Protein AF-0000000085021097 (afdb_homodimer)

Sequence (184 aa):
MSKAAFAGLKAVQEIRFHLCQTSKGSEGVRNFLLKSYKNMKAASPATPILIREASGVEGGIVVRQDFGVEKRASLEGMDEKAVEKEVTSLLKMSKAAFAGLKAVQEIRFHLCQTSKGSEGVRNFLLKSYKNMKAASPATPILIREASGVEGGIVVRQDFGVEKRASLEGMDEKAVEKEVTSLLK

Solvent-accessible surface area (backbone atoms only — not comparable to full-atom values): 9213 Å² total; per-residue (Å²): 133,63,48,72,63,37,55,36,40,72,65,32,60,31,38,37,39,36,23,14,52,73,47,73,40,11,44,13,52,52,53,37,46,66,67,39,49,55,42,48,41,70,46,25,47,74,39,26,49,33,39,40,40,38,88,83,42,66,16,30,40,37,38,32,32,67,97,76,42,71,48,72,49,81,39,53,61,32,48,38,70,56,38,52,52,50,54,41,57,70,39,100,131,63,48,72,63,36,54,36,41,72,66,30,61,32,38,37,38,36,24,16,50,72,47,74,42,13,44,13,53,53,54,37,44,67,66,39,47,54,42,48,42,69,47,24,48,73,40,27,49,35,40,40,39,37,86,84,42,66,16,29,39,37,38,30,31,67,94,74,42,70,49,72,48,80,36,52,63,32,48,39,69,56,36,54,52,52,53,40,55,70,40,101

InterPro domains:
  IPR007741 Ribosomal protein/NADH dehydrogenase domain [PF05047] (29-79)
  IPR007741 Ribosomal protein/NADH dehydrogenase domain [SM00916] (21-92)
  IPR016464 NADH dehydrogenase [ubiquinone] (complex I), alpha subcomplex, subunit 2 [PIRSF005822] (9-91)
  IPR016464 NADH dehydrogenase [ubiquinone] (complex I), alpha subcomplex, subunit 2 [PTHR12878] (7-92)
  IPR036249 Thioredoxin-like superfamily [SSF52833] (12-91)

Foldseek 3Di:
DALVLLLLLQQFQEKEKEDAPDDLQCQQVVVLCVPCVVSNCVSPVPYYYHYDYDHPDFIWMWTHGPPGDIDIDGSTNPHNVVVSVVVSVRSD/DALVLLLLLQQFQEKEKEDAPDDLQCQQVVVLCVPCVVSNCVSPVPYYYHYDYDHPDFIWMWTHGPPGDIDIDGSTNPHNVVVSVVVSVRSD

pLDDT: mean 94.13, std 6.34, range [65.19, 98.75]

Secondary structure (DSSP, 8-state):
--GGGGGGGGGEEEEEEEE-SS-GGGHHHHHHHHHHHHHHHHH-TTS-EEEEE-TTPPPEEEEEEGGG-EEEEE-TT--HHHHHHHHHHHT-/--GGGGGGGGGEEEEEEEE-SS-GGGHHHHHHHHHHHHHHHHH-TTS-EEEEE-TTPPPEEEEEEGGG-EEEEE-TT--HHHHHHHHHHHH-

Structure (mmCIF, N/CA/C/O backbone):
data_AF-0000000085021097-model_v1
#
loop_
_entity.id
_entity.type
_entity.pdbx_description
1 polymer 'Ribosomal protein/NADH dehydrogenase domain-containing protein'
#
loop_
_atom_site.group_PDB
_atom_site.id
_atom_site.type_symbol
_atom_site.label_atom_id
_atom_site.label_alt_id
_atom_site.label_comp_id
_atom_site.label_asym_id
_atom_site.label_entity_id
_atom_site.label_seq_id
_atom_site.pdbx_PDB_ins_code
_atom_site.Cartn_x
_atom_site.Cartn_y
_atom_site.Cartn_z
_atom_site.occupancy
_atom_site.B_iso_or_equiv
_atom_site.auth_seq_id
_atom_site.auth_comp_id
_atom_site.auth_asym_id
_atom_site.auth_atom_id
_atom_site.pdbx_PDB_model_num
ATOM 1 N N . MET A 1 1 ? -2.404 -3.424 -18.453 1 65.19 1 MET A N 1
ATOM 2 C CA . MET A 1 1 ? -3.037 -4.711 -18.188 1 65.19 1 MET A CA 1
ATOM 3 C C . MET A 1 1 ? -4.535 -4.547 -17.969 1 65.19 1 MET A C 1
ATOM 5 O O . MET A 1 1 ? -4.98 -3.541 -17.422 1 65.19 1 MET A O 1
ATOM 9 N N . SER A 1 2 ? -5.25 -5.504 -18.625 1 70.5 2 SER A N 1
ATOM 10 C CA . SER A 1 2 ? -6.703 -5.406 -18.562 1 70.5 2 SER A CA 1
ATOM 11 C C . SER A 1 2 ? -7.23 -5.781 -17.188 1 70.5 2 SER A C 1
ATOM 13 O O . SER A 1 2 ? -6.559 -6.492 -16.438 1 70.5 2 SER A O 1
ATOM 15 N N . LYS A 1 3 ? -8.32 -5.27 -16.891 1 72.75 3 LYS A N 1
ATOM 16 C CA . LYS A 1 3 ? -9.062 -5.594 -15.68 1 72.75 3 LYS A CA 1
ATOM 17 C C . LYS A 1 3 ? -9.336 -7.094 -15.586 1 72.75 3 LYS A C 1
ATOM 19 O O . LYS A 1 3 ? -9.352 -7.66 -14.492 1 72.75 3 LYS A O 1
ATOM 24 N N . ALA A 1 4 ? -9.492 -7.711 -16.688 1 77.88 4 ALA A N 1
ATOM 25 C CA . ALA A 1 4 ? -9.82 -9.133 -16.766 1 77.88 4 ALA A CA 1
ATOM 26 C C . ALA A 1 4 ? -8.68 -9.984 -16.219 1 77.88 4 ALA A C 1
ATOM 28 O O . ALA A 1 4 ? -8.906 -11.062 -15.656 1 77.88 4 ALA A O 1
ATOM 29 N N . ALA A 1 5 ? -7.535 -9.461 -16.312 1 82 5 ALA A N 1
ATOM 30 C CA . ALA A 1 5 ? -6.367 -10.195 -15.828 1 82 5 ALA A CA 1
ATOM 31 C C . ALA A 1 5 ? -6.383 -10.328 -14.312 1 82 5 ALA A C 1
ATOM 33 O O . ALA A 1 5 ? -5.801 -11.266 -13.758 1 82 5 ALA A O 1
ATOM 34 N N . PHE A 1 6 ? -7.176 -9.43 -13.695 1 89.88 6 PHE A N 1
ATOM 35 C CA . PHE A 1 6 ? -7.188 -9.414 -12.234 1 89.88 6 PHE A CA 1
ATOM 36 C C . PHE A 1 6 ? -8.492 -9.984 -11.695 1 89.88 6 PHE A C 1
ATOM 38 O O . PHE A 1 6 ? -8.844 -9.766 -10.539 1 89.88 6 PHE A O 1
ATOM 45 N N . ALA A 1 7 ? -9.266 -10.75 -12.508 1 85.69 7 ALA A N 1
ATOM 46 C CA . ALA A 1 7 ? -10.547 -11.328 -12.117 1 85.69 7 ALA A CA 1
ATOM 47 C C . ALA A 1 7 ? -10.383 -12.281 -10.938 1 85.69 7 ALA A C 1
ATOM 49 O O . ALA A 1 7 ? -11.289 -12.422 -10.109 1 85.69 7 ALA A O 1
ATOM 50 N N . GLY A 1 8 ? -9.211 -12.883 -10.82 1 89.38 8 GLY A N 1
ATOM 51 C CA . GLY A 1 8 ? -8.945 -13.836 -9.75 1 89.38 8 GLY A CA 1
ATOM 52 C C . GLY A 1 8 ? -8.875 -13.188 -8.375 1 89.38 8 GLY A C 1
ATOM 53 O O . GLY A 1 8 ? -8.938 -13.875 -7.359 1 89.38 8 GLY A O 1
ATOM 54 N N . LEU A 1 9 ? -8.758 -11.867 -8.328 1 89.06 9 LEU A N 1
ATOM 55 C CA . LEU A 1 9 ? -8.672 -11.141 -7.07 1 89.06 9 LEU A CA 1
ATOM 56 C C . LEU A 1 9 ? -9.906 -11.383 -6.215 1 89.06 9 LEU A C 1
ATOM 58 O O . LEU A 1 9 ? -9.82 -11.391 -4.984 1 89.06 9 LEU A O 1
ATOM 62 N N . LYS A 1 10 ? -11 -11.727 -6.867 1 88.56 10 LYS A N 1
ATOM 63 C CA . LYS A 1 10 ? -12.258 -11.906 -6.145 1 88.56 10 LYS A CA 1
ATOM 64 C C . LYS A 1 10 ? -12.195 -13.133 -5.242 1 88.56 10 LYS A C 1
ATOM 66 O O . LYS A 1 10 ? -12.953 -13.234 -4.273 1 88.56 10 LYS A O 1
ATOM 71 N N . ALA A 1 11 ? -11.281 -14.031 -5.586 1 88.69 11 ALA A N 1
ATOM 72 C CA . ALA A 1 11 ? -11.195 -15.289 -4.84 1 88.69 11 ALA A CA 1
ATOM 73 C C . ALA A 1 11 ? -10.094 -15.227 -3.789 1 88.69 11 ALA A C 1
ATOM 75 O O . ALA A 1 11 ? -9.828 -16.203 -3.098 1 88.69 11 ALA A O 1
ATOM 76 N N . VAL A 1 12 ? -9.422 -14.117 -3.699 1 92.81 12 VAL A N 1
ATOM 77 C CA . VAL A 1 12 ? -8.281 -13.969 -2.803 1 92.81 12 VAL A CA 1
ATOM 78 C C . VAL A 1 12 ? -8.695 -13.172 -1.568 1 92.81 12 VAL A C 1
ATOM 80 O O . VAL A 1 12 ? -9.469 -12.219 -1.67 1 92.81 12 VAL A O 1
ATOM 83 N N . GLN A 1 13 ? -8.195 -13.57 -0.475 1 93.75 13 GLN A N 1
ATOM 84 C CA . GLN A 1 13 ? -8.5 -12.875 0.771 1 93.75 13 GLN A CA 1
ATOM 85 C C . GLN A 1 13 ? -7.676 -11.602 0.909 1 93.75 13 GLN A C 1
ATOM 87 O O . GLN A 1 13 ? -8.156 -10.594 1.43 1 93.75 13 GLN A O 1
ATOM 92 N N . GLU A 1 14 ? -6.453 -11.641 0.42 1 95.88 14 GLU A N 1
ATOM 93 C CA . GLU A 1 14 ? -5.555 -10.484 0.499 1 95.88 14 GLU A CA 1
ATOM 94 C C . GLU A 1 14 ? -4.352 -10.664 -0.425 1 95.88 14 GLU A C 1
ATOM 96 O O . GLU A 1 14 ? -3.893 -11.781 -0.648 1 95.88 14 GLU A O 1
ATOM 101 N N . ILE A 1 15 ? -3.818 -9.555 -0.86 1 97.12 15 ILE A N 1
ATOM 102 C CA . ILE A 1 15 ? -2.545 -9.539 -1.569 1 97.12 15 ILE A CA 1
ATOM 103 C C . ILE A 1 15 ? -1.563 -8.617 -0.843 1 97.12 15 ILE A C 1
ATOM 105 O O . ILE A 1 15 ? -1.918 -7.5 -0.458 1 97.12 15 ILE A O 1
ATOM 109 N N . ARG A 1 16 ? -0.394 -9.102 -0.691 1 98.31 16 ARG A N 1
ATOM 110 C CA . ARG A 1 16 ? 0.643 -8.289 -0.063 1 98.31 16 ARG A CA 1
ATOM 111 C C . ARG A 1 16 ? 1.854 -8.148 -0.978 1 98.31 16 ARG A C 1
ATOM 113 O O . ARG A 1 16 ? 2.4 -9.141 -1.457 1 98.31 16 ARG A O 1
ATOM 120 N N . PHE A 1 17 ? 2.201 -6.922 -1.143 1 98.69 17 PHE A N 1
ATOM 121 C CA . PHE A 1 17 ? 3.439 -6.621 -1.85 1 98.69 17 PHE A CA 1
ATOM 122 C C . PHE A 1 17 ? 4.488 -6.066 -0.892 1 98.69 17 PHE A C 1
ATOM 124 O O . PHE A 1 17 ? 4.195 -5.176 -0.089 1 98.69 17 PHE A O 1
ATOM 131 N N . HIS A 1 18 ? 5.617 -6.605 -0.976 1 98.5 18 HIS A N 1
ATOM 132 C CA . HIS A 1 18 ? 6.781 -6.035 -0.306 1 98.5 18 HIS A CA 1
ATOM 133 C C . HIS A 1 18 ? 7.879 -5.684 -1.307 1 98.5 18 HIS A C 1
ATOM 135 O O . HIS A 1 18 ? 8.148 -6.457 -2.229 1 98.5 18 HIS A O 1
ATOM 141 N N . LEU A 1 19 ? 8.539 -4.512 -1.074 1 98.62 19 LEU A N 1
ATOM 142 C CA . LEU A 1 19 ? 9.539 -4.078 -2.041 1 98.62 19 LEU A CA 1
ATOM 143 C C . LEU A 1 19 ? 10.422 -2.98 -1.454 1 98.62 19 LEU A C 1
ATOM 145 O O . LEU A 1 19 ? 10.07 -2.373 -0.44 1 98.62 19 LEU A O 1
ATOM 149 N N . CYS A 1 20 ? 11.547 -2.812 -2.072 1 98.56 20 CYS A N 1
ATOM 150 C CA . CYS A 1 20 ? 12.414 -1.689 -1.74 1 98.56 20 CYS A CA 1
ATOM 151 C C . CYS A 1 20 ? 12.07 -0.464 -2.576 1 98.56 20 CYS A C 1
ATOM 153 O O . CYS A 1 20 ? 11.922 -0.56 -3.795 1 98.56 20 CYS A O 1
ATOM 155 N N . GLN A 1 21 ? 11.992 0.705 -2.035 1 97.62 21 GLN A N 1
ATOM 156 C CA . GLN A 1 21 ? 11.547 1.931 -2.695 1 97.62 21 GLN A CA 1
ATOM 157 C C . GLN A 1 21 ? 12.609 2.441 -3.666 1 97.62 21 GLN A C 1
ATOM 159 O O . GLN A 1 21 ? 12.312 3.26 -4.539 1 97.62 21 GLN A O 1
ATOM 164 N N . THR A 1 22 ? 13.883 1.879 -3.576 1 96.62 22 THR A N 1
ATOM 165 C CA . THR A 1 22 ? 14.906 2.533 -4.379 1 96.62 22 THR A CA 1
ATOM 166 C C . THR A 1 22 ? 15.75 1.501 -5.125 1 96.62 22 THR A C 1
ATOM 168 O O . THR A 1 22 ? 16.391 1.825 -6.121 1 96.62 22 THR A O 1
ATOM 171 N N . SER A 1 23 ? 15.797 0.299 -4.684 1 97.5 23 SER A N 1
ATOM 172 C CA . SER A 1 23 ? 16.719 -0.687 -5.234 1 97.5 23 SER A CA 1
ATOM 173 C C . SER A 1 23 ? 16.328 -1.09 -6.648 1 97.5 23 SER A C 1
ATOM 175 O O . SER A 1 23 ? 15.148 -1.077 -6.996 1 97.5 23 SER A O 1
ATOM 177 N N . LYS A 1 24 ? 17.344 -1.521 -7.43 1 97.88 24 LYS A N 1
ATOM 178 C CA . LYS A 1 24 ? 17.094 -1.998 -8.789 1 97.88 24 LYS A CA 1
ATOM 179 C C . LYS A 1 24 ? 16.281 -3.291 -8.773 1 97.88 24 LYS A C 1
ATOM 181 O O . LYS A 1 24 ? 15.445 -3.514 -9.656 1 97.88 24 LYS A O 1
ATOM 186 N N . GLY A 1 25 ? 16.547 -4.055 -7.859 1 98.31 25 GLY A N 1
ATOM 187 C CA . GLY A 1 25 ? 15.875 -5.34 -7.758 1 98.31 25 GLY A CA 1
ATOM 188 C C . GLY A 1 25 ? 14.367 -5.219 -7.645 1 98.31 25 GLY A C 1
ATOM 189 O O . GLY A 1 25 ? 13.633 -6.125 -8.047 1 98.31 25 GLY A O 1
ATOM 190 N N . SER A 1 26 ? 13.859 -4.074 -7.168 1 98.5 26 SER A N 1
ATOM 191 C CA . SER A 1 26 ? 12.43 -3.881 -6.957 1 98.5 26 SER A CA 1
ATOM 192 C C . SER A 1 26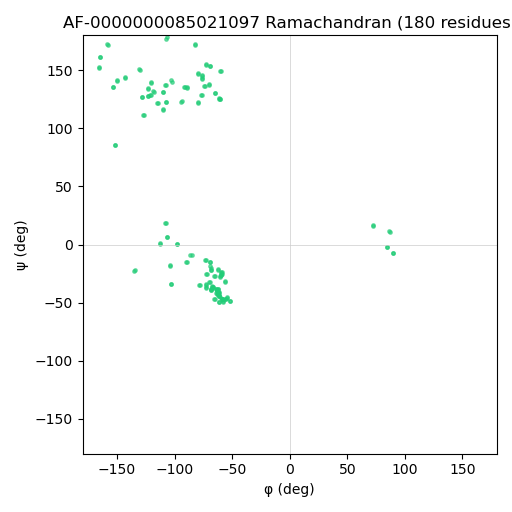 ? 11.836 -2.957 -8.016 1 98.5 26 SER A C 1
ATOM 194 O O . SER A 1 26 ? 10.68 -2.557 -7.918 1 98.5 26 SER A O 1
ATOM 196 N N . GLU A 1 27 ? 12.633 -2.615 -8.977 1 98.25 27 GLU A N 1
ATOM 197 C CA . GLU A 1 27 ? 12.172 -1.666 -9.984 1 98.25 27 GLU A CA 1
ATOM 198 C C . GLU A 1 27 ? 10.961 -2.213 -10.742 1 98.25 27 GLU A C 1
ATOM 200 O O . GLU A 1 27 ? 10.008 -1.48 -11.016 1 98.25 27 GLU A O 1
ATOM 205 N N . GLY A 1 28 ? 10.977 -3.451 -11.078 1 98.31 28 GLY A N 1
ATOM 206 C CA . GLY A 1 28 ? 9.859 -4.055 -11.781 1 98.31 28 GLY A CA 1
ATOM 207 C C . GLY A 1 28 ? 8.562 -4.02 -10.984 1 98.31 28 GLY A C 1
ATOM 208 O O . GLY A 1 28 ? 7.508 -3.686 -11.516 1 98.31 28 GLY A O 1
ATOM 209 N N . VAL A 1 29 ? 8.617 -4.332 -9.703 1 98.31 29 VAL A N 1
ATOM 210 C CA . VAL A 1 29 ? 7.418 -4.352 -8.875 1 98.31 29 VAL A CA 1
ATOM 211 C C . VAL A 1 29 ? 6.957 -2.92 -8.602 1 98.31 29 VAL A C 1
ATOM 213 O O . VAL A 1 29 ? 5.758 -2.643 -8.57 1 98.31 29 VAL A O 1
ATOM 216 N N . ARG A 1 30 ? 7.914 -1.94 -8.398 1 98.06 30 ARG A N 1
ATOM 217 C CA . ARG A 1 30 ? 7.516 -0.544 -8.25 1 98.06 30 ARG A CA 1
ATOM 218 C C . ARG A 1 30 ? 6.734 -0.064 -9.469 1 98.06 30 ARG A C 1
ATOM 220 O O . ARG A 1 30 ? 5.648 0.508 -9.328 1 98.06 30 ARG A O 1
ATOM 227 N N . ASN A 1 31 ? 7.266 -0.328 -10.641 1 97.69 31 ASN A N 1
ATOM 228 C CA . ASN A 1 31 ? 6.621 0.09 -11.875 1 97.69 31 ASN A CA 1
ATOM 229 C C . ASN A 1 31 ? 5.262 -0.577 -12.055 1 97.69 31 ASN A C 1
ATOM 231 O O . ASN A 1 31 ? 4.301 0.066 -12.477 1 97.69 31 ASN A O 1
ATOM 235 N N . PHE A 1 32 ? 5.184 -1.787 -11.742 1 97.88 32 PHE A N 1
ATOM 236 C CA . PHE A 1 32 ? 3.928 -2.525 -11.836 1 97.88 32 PHE A CA 1
ATOM 237 C C . PHE A 1 32 ? 2.854 -1.87 -10.977 1 97.88 32 PHE A C 1
ATOM 239 O O . PHE A 1 32 ? 1.732 -1.646 -11.438 1 97.88 32 PHE A O 1
ATOM 246 N N . LEU A 1 33 ? 3.229 -1.545 -9.766 1 97.44 33 LEU A N 1
ATOM 247 C CA . LEU A 1 33 ? 2.252 -0.993 -8.836 1 97.44 33 LEU A CA 1
ATOM 248 C C . LEU A 1 33 ? 1.806 0.397 -9.273 1 97.44 33 LEU A C 1
ATOM 250 O O . LEU A 1 33 ? 0.625 0.736 -9.164 1 97.44 33 LEU A O 1
ATOM 254 N N . LEU A 1 34 ? 2.691 1.178 -9.773 1 95.75 34 LEU A N 1
ATOM 255 C CA . LEU A 1 34 ? 2.352 2.514 -10.25 1 95.75 34 LEU A CA 1
ATOM 256 C C . LEU A 1 34 ? 1.308 2.445 -11.359 1 95.75 34 LEU A C 1
ATOM 258 O O . LEU A 1 34 ? 0.433 3.311 -11.445 1 95.75 34 LEU A O 1
ATOM 262 N N . LYS A 1 35 ? 1.288 1.358 -12.023 1 94.12 35 LYS A N 1
ATOM 263 C CA . LYS A 1 35 ? 0.424 1.251 -13.195 1 94.12 35 LYS A CA 1
ATOM 264 C C . LYS A 1 35 ? -0.827 0.435 -12.883 1 94.12 35 LYS A C 1
ATOM 266 O O . LYS A 1 35 ? -1.896 0.689 -13.445 1 94.12 35 LYS A O 1
ATOM 271 N N . SER A 1 36 ? -0.636 -0.49 -12.055 1 95 36 SER A N 1
ATOM 272 C CA . SER A 1 36 ? -1.658 -1.527 -11.969 1 95 36 SER A CA 1
ATOM 273 C C . SER A 1 36 ? -2.52 -1.352 -10.727 1 95 36 SER A C 1
ATOM 275 O O . SER A 1 36 ? -3.6 -1.938 -10.617 1 95 36 SER A O 1
ATOM 277 N N . TYR A 1 37 ? -2.055 -0.6 -9.758 1 94.31 37 TYR A N 1
ATOM 278 C CA . TYR A 1 37 ? -2.773 -0.465 -8.5 1 94.31 37 TYR A CA 1
ATOM 279 C C . TYR A 1 37 ? -4.227 -0.079 -8.734 1 94.31 37 TYR A C 1
ATOM 281 O O . TYR A 1 37 ? -5.141 -0.737 -8.234 1 94.31 37 TYR A O 1
ATOM 289 N N . LYS A 1 38 ? -4.457 0.91 -9.547 1 93.31 38 LYS A N 1
ATOM 290 C CA . LYS A 1 38 ? -5.809 1.381 -9.844 1 93.31 38 LYS A CA 1
ATOM 291 C C . LYS A 1 38 ? -6.637 0.289 -10.516 1 93.31 38 LYS A C 1
ATOM 293 O O . LYS A 1 38 ? -7.797 0.077 -10.156 1 93.31 38 LYS A O 1
ATOM 298 N N . ASN A 1 39 ? -6.016 -0.391 -11.391 1 93.5 39 ASN A N 1
ATOM 299 C CA . ASN A 1 39 ? -6.711 -1.445 -12.125 1 93.5 39 ASN A CA 1
ATOM 300 C C . ASN A 1 39 ? -7.059 -2.621 -11.211 1 93.5 39 ASN A C 1
ATOM 302 O O . ASN A 1 39 ? -8.125 -3.229 -11.352 1 93.5 39 ASN A O 1
ATOM 306 N N . MET A 1 40 ? -6.16 -2.93 -10.336 1 94.62 40 MET A N 1
ATOM 307 C CA . MET A 1 40 ? -6.414 -4.02 -9.398 1 94.62 40 MET A CA 1
ATOM 308 C C . MET A 1 40 ? -7.602 -3.697 -8.492 1 94.62 40 MET A C 1
ATOM 310 O O . MET A 1 40 ? -8.469 -4.543 -8.273 1 94.62 40 MET A O 1
ATOM 314 N N . LYS A 1 41 ? -7.625 -2.436 -8.039 1 94.5 41 LYS A N 1
ATOM 315 C CA . LYS A 1 41 ? -8.727 -2.031 -7.176 1 94.5 41 LYS A CA 1
ATOM 316 C C . LYS A 1 41 ? -10.039 -1.965 -7.953 1 94.5 41 LYS A C 1
ATOM 318 O O . LYS A 1 41 ? -11.109 -2.264 -7.41 1 94.5 41 LYS A O 1
ATOM 323 N N . ALA A 1 42 ? -9.984 -1.616 -9.234 1 92.69 42 ALA A N 1
ATOM 324 C CA . ALA A 1 42 ? -11.172 -1.585 -10.078 1 92.69 42 ALA A CA 1
ATOM 325 C C . ALA A 1 42 ? -11.727 -2.99 -10.305 1 92.69 42 ALA A C 1
ATOM 327 O O . ALA A 1 42 ? -12.938 -3.188 -10.352 1 92.69 42 ALA A O 1
ATOM 328 N N . ALA A 1 43 ? -10.898 -3.906 -10.414 1 92.31 43 ALA A N 1
ATOM 329 C CA . ALA A 1 43 ? -11.289 -5.285 -10.688 1 92.31 43 ALA A CA 1
ATOM 330 C C . ALA A 1 43 ? -11.922 -5.934 -9.461 1 92.31 43 ALA A C 1
ATOM 332 O O . ALA A 1 43 ? -12.812 -6.781 -9.594 1 92.31 43 ALA A O 1
ATOM 333 N N . SER A 1 44 ? -11.453 -5.574 -8.266 1 93.25 44 SER A N 1
ATOM 334 C CA . SER A 1 44 ? -11.992 -6.129 -7.031 1 93.25 44 SER A CA 1
ATOM 335 C C . SER A 1 44 ? -11.844 -5.148 -5.875 1 93.25 44 SER A C 1
ATOM 337 O O . SER A 1 44 ? -10.922 -5.273 -5.059 1 93.25 44 SER A O 1
ATOM 339 N N . PRO A 1 45 ? -12.797 -4.312 -5.793 1 93 45 PRO A N 1
ATOM 340 C CA . PRO A 1 45 ? -12.719 -3.279 -4.754 1 93 45 PRO A CA 1
ATOM 341 C C . PRO A 1 45 ? -12.703 -3.859 -3.344 1 93 45 PRO A C 1
ATOM 343 O O . PRO A 1 45 ? -12.156 -3.246 -2.426 1 93 45 PRO A O 1
ATOM 346 N N . ALA A 1 46 ? -13.188 -5.059 -3.199 1 94.06 46 ALA A N 1
ATOM 347 C CA . ALA A 1 46 ? -13.367 -5.625 -1.864 1 94.06 46 ALA A CA 1
ATOM 348 C C . ALA A 1 46 ? -12.109 -6.367 -1.409 1 94.06 46 ALA A C 1
ATOM 350 O O . ALA A 1 46 ? -11.977 -6.703 -0.23 1 94.06 46 ALA A O 1
ATOM 351 N N . THR A 1 47 ? -11.25 -6.656 -2.283 1 94.88 47 THR A N 1
ATOM 352 C CA . THR A 1 47 ? -10.047 -7.402 -1.926 1 94.88 47 THR A CA 1
ATOM 353 C C . THR A 1 47 ? -9.008 -6.48 -1.286 1 94.88 47 THR A C 1
ATOM 355 O O . THR A 1 47 ? -8.539 -5.535 -1.92 1 94.88 47 THR A O 1
ATOM 358 N N . PRO A 1 48 ? -8.586 -6.77 -0.094 1 96.94 48 PRO A N 1
ATOM 359 C CA . PRO A 1 48 ? -7.562 -5.938 0.548 1 96.94 48 PRO A CA 1
ATOM 360 C C . PRO A 1 48 ? -6.188 -6.09 -0.097 1 96.94 48 PRO A C 1
ATOM 362 O O . PRO A 1 48 ? -5.777 -7.207 -0.431 1 96.94 48 PRO A O 1
ATOM 365 N N . ILE A 1 49 ? -5.527 -4.961 -0.266 1 97.75 49 ILE A N 1
ATOM 366 C CA . ILE A 1 49 ? -4.164 -4.945 -0.779 1 97.75 49 ILE A CA 1
ATOM 367 C C . ILE A 1 49 ? -3.238 -4.285 0.24 1 97.75 49 ILE A C 1
ATOM 369 O O . ILE A 1 49 ? -3.551 -3.217 0.774 1 97.75 49 ILE A O 1
ATOM 373 N N . LEU A 1 50 ? -2.17 -4.949 0.565 1 98.38 50 LEU A N 1
ATOM 374 C CA . LEU A 1 50 ? -1.107 -4.375 1.384 1 98.38 50 LEU A CA 1
ATOM 375 C C . LEU A 1 50 ? 0.127 -4.078 0.54 1 98.38 50 LEU A C 1
ATOM 377 O O . LEU A 1 50 ? 0.583 -4.93 -0.224 1 98.38 50 LEU A O 1
ATOM 381 N N . ILE A 1 51 ? 0.546 -2.869 0.533 1 98.62 51 ILE A N 1
ATOM 382 C CA . ILE A 1 51 ? 1.824 -2.477 -0.052 1 98.62 51 ILE A CA 1
ATOM 383 C C . ILE A 1 51 ? 2.758 -1.967 1.043 1 98.62 51 ILE A C 1
ATOM 385 O O . ILE A 1 51 ? 2.426 -1.021 1.761 1 98.62 51 ILE A O 1
ATOM 389 N N . ARG A 1 52 ? 3.871 -2.607 1.143 1 98.44 52 ARG A N 1
ATOM 390 C CA . ARG A 1 52 ? 4.848 -2.168 2.135 1 98.44 52 ARG A CA 1
ATOM 391 C C . ARG A 1 52 ? 6.215 -1.94 1.493 1 98.44 52 ARG A C 1
ATOM 393 O O . ARG A 1 52 ? 6.883 -2.895 1.092 1 98.44 52 ARG A O 1
ATOM 400 N N . GLU A 1 53 ? 6.566 -0.755 1.458 1 98.06 53 GLU A N 1
ATOM 401 C CA . GLU A 1 53 ? 7.918 -0.393 1.049 1 98.06 53 GLU A CA 1
ATOM 402 C C . GLU A 1 53 ? 8.859 -0.31 2.25 1 98.06 53 GLU A C 1
ATOM 404 O O . GLU A 1 53 ? 8.484 0.222 3.299 1 98.06 53 GLU A O 1
ATOM 409 N N . ALA A 1 54 ? 9.992 -0.855 2.098 1 97.06 54 ALA A N 1
ATOM 410 C CA . ALA A 1 54 ? 11.023 -0.819 3.131 1 97.06 54 ALA A CA 1
ATOM 411 C C . ALA A 1 54 ? 12.414 -0.946 2.518 1 97.06 54 ALA A C 1
ATOM 413 O O . ALA A 1 54 ? 12.648 -1.814 1.675 1 97.06 54 ALA A O 1
ATOM 414 N N . SER A 1 55 ? 13.297 -0.115 3.004 1 96.12 55 SER A N 1
ATOM 415 C CA . SER A 1 55 ? 14.641 -0.054 2.436 1 96.12 55 SER A CA 1
ATOM 416 C C . SER A 1 55 ? 15.352 -1.397 2.553 1 96.12 55 SER A C 1
ATOM 418 O O . SER A 1 55 ? 15.406 -1.986 3.635 1 96.12 55 SER A O 1
ATOM 420 N N . GLY A 1 56 ? 15.797 -1.87 1.395 1 96.25 56 GLY A N 1
ATOM 421 C CA . GLY A 1 56 ? 16.641 -3.055 1.372 1 96.25 56 GLY A CA 1
ATOM 422 C C . GLY A 1 56 ? 15.852 -4.348 1.258 1 96.25 56 GLY A C 1
ATOM 423 O O . GLY A 1 56 ? 16.438 -5.426 1.131 1 96.25 56 GLY A O 1
ATOM 424 N N . VAL A 1 57 ? 14.602 -4.336 1.327 1 97.5 57 VAL A N 1
ATOM 425 C CA . VAL A 1 57 ? 13.781 -5.539 1.237 1 97.5 57 VAL A CA 1
ATOM 426 C C . VAL A 1 57 ? 13.695 -6 -0.216 1 97.5 57 VAL A C 1
ATOM 428 O O . VAL A 1 57 ? 13.664 -5.176 -1.134 1 97.5 57 VAL A O 1
ATOM 431 N N . GLU A 1 58 ? 13.711 -7.273 -0.344 1 98.25 58 GLU A N 1
ATOM 432 C CA . GLU A 1 58 ? 13.547 -7.832 -1.683 1 98.25 58 GLU A CA 1
ATOM 433 C C . GLU A 1 58 ? 12.094 -7.77 -2.131 1 98.25 58 GLU A C 1
ATOM 435 O O . GLU A 1 58 ? 11.18 -7.938 -1.32 1 98.25 58 GLU A O 1
ATOM 440 N N . GLY A 1 59 ? 11.914 -7.559 -3.445 1 98.56 59 GLY A N 1
ATOM 441 C CA . GLY A 1 59 ? 10.57 -7.555 -4.012 1 98.56 59 GLY A CA 1
ATOM 442 C C . GLY A 1 59 ? 9.875 -8.898 -3.914 1 98.56 59 GLY A C 1
ATOM 443 O O . GLY A 1 59 ? 10.461 -9.93 -4.258 1 98.56 59 GLY A O 1
ATOM 444 N N . GLY A 1 60 ? 8.656 -8.875 -3.424 1 98.62 60 GLY A N 1
ATOM 445 C CA . GLY A 1 60 ? 7.906 -10.109 -3.293 1 98.62 60 GLY A CA 1
ATOM 446 C C . GLY A 1 60 ? 6.406 -9.891 -3.213 1 98.62 60 GLY A C 1
ATOM 447 O O . GLY A 1 60 ? 5.945 -8.75 -3.111 1 98.62 60 GLY A O 1
ATOM 448 N N . ILE A 1 61 ? 5.715 -11.047 -3.26 1 98.69 61 ILE A N 1
ATOM 449 C CA . ILE A 1 61 ? 4.258 -11.031 -3.195 1 98.69 61 ILE A CA 1
ATOM 450 C C . ILE A 1 61 ? 3.766 -12.234 -2.393 1 98.69 61 ILE A C 1
ATOM 452 O O . ILE A 1 61 ? 4.359 -13.312 -2.451 1 98.69 61 ILE A O 1
ATOM 456 N N . VAL A 1 62 ? 2.764 -11.992 -1.69 1 97.88 62 VAL A N 1
ATOM 457 C CA . VAL A 1 62 ? 2.012 -13.047 -1.013 1 97.88 62 VAL A CA 1
ATOM 458 C C . VAL A 1 62 ? 0.527 -12.914 -1.344 1 97.88 62 VAL A C 1
ATOM 460 O O . VAL A 1 62 ? -0.052 -11.828 -1.213 1 97.88 62 VAL A O 1
ATOM 463 N N . VAL A 1 63 ? 0.034 -13.953 -1.782 1 97.06 63 VAL A N 1
ATOM 464 C CA . VAL A 1 63 ? -1.4 -14.023 -2.041 1 97.06 63 VAL A CA 1
ATOM 465 C C . VAL A 1 63 ? -2.062 -14.953 -1.026 1 97.06 63 VAL A C 1
ATOM 467 O O . VAL A 1 63 ? -1.728 -16.141 -0.948 1 97.06 63 VAL A O 1
ATOM 470 N N . ARG A 1 64 ? -2.846 -14.359 -0.314 1 96.25 64 ARG A N 1
ATOM 471 C CA . ARG A 1 64 ? -3.598 -15.164 0.646 1 96.25 64 ARG A CA 1
ATOM 472 C C . ARG A 1 64 ? -4.941 -15.594 0.07 1 96.25 64 ARG A C 1
ATOM 474 O O . ARG A 1 64 ? -5.758 -14.75 -0.31 1 96.25 64 ARG A O 1
ATOM 481 N N . GLN A 1 65 ? -5.145 -16.844 0.048 1 91.44 65 GLN A N 1
ATOM 482 C CA . GLN A 1 65 ? -6.387 -17.391 -0.48 1 91.44 65 GLN A CA 1
ATOM 483 C C . GLN A 1 65 ? -7.285 -17.906 0.645 1 91.44 65 GLN A C 1
ATOM 485 O O . GLN A 1 65 ? -6.953 -17.766 1.823 1 91.44 65 GLN A O 1
ATOM 490 N N . ASP A 1 66 ? -8.43 -18.375 0.237 1 84.44 66 ASP A N 1
ATOM 491 C CA . ASP A 1 66 ? -9.383 -18.891 1.21 1 84.44 66 ASP A CA 1
ATOM 492 C C . ASP A 1 66 ? -8.781 -20.062 1.983 1 84.44 66 ASP A C 1
ATOM 494 O O . ASP A 1 66 ? -7.812 -20.688 1.536 1 84.44 66 ASP A O 1
ATOM 498 N N . PHE A 1 67 ? -9.188 -20.234 3.211 1 85.81 67 PHE A N 1
ATOM 499 C CA . PHE A 1 67 ? -8.859 -21.375 4.066 1 85.81 67 PHE A CA 1
ATOM 500 C C . PHE A 1 67 ? -7.406 -21.312 4.512 1 85.81 67 PHE A C 1
ATOM 502 O O . PHE A 1 67 ? -6.781 -22.344 4.746 1 85.81 67 PHE A O 1
ATOM 509 N N . GLY A 1 68 ? -6.848 -20.203 4.387 1 79.6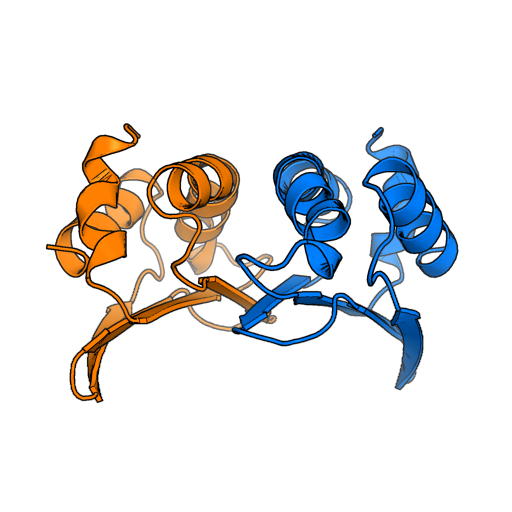9 68 GLY A N 1
ATOM 510 C CA . GLY A 1 68 ? -5.535 -19.938 4.961 1 79.69 68 GLY A CA 1
ATOM 511 C C . GLY A 1 68 ? -4.398 -20.359 4.047 1 79.69 68 GLY A C 1
ATOM 512 O O . GLY A 1 68 ? -3.246 -20.438 4.48 1 79.69 68 GLY A O 1
ATOM 513 N N . VAL A 1 69 ? -4.727 -20.672 2.803 1 90.06 69 VAL A N 1
ATOM 514 C CA . VAL A 1 69 ? -3.689 -21.031 1.843 1 90.06 69 VAL A CA 1
ATOM 515 C C . VAL A 1 69 ? -2.963 -19.766 1.371 1 90.06 69 VAL A C 1
ATOM 517 O O . VAL A 1 69 ? -3.598 -18.75 1.067 1 90.06 69 VAL A O 1
ATOM 520 N N . GLU A 1 70 ? -1.671 -19.844 1.462 1 93.94 70 GLU A N 1
ATOM 521 C CA . GLU A 1 70 ? -0.867 -18.719 0.994 1 93.94 70 GLU A CA 1
ATOM 522 C C . GLU A 1 70 ? 0.051 -19.141 -0.152 1 93.94 70 GLU A C 1
ATOM 524 O O . GLU A 1 70 ? 0.629 -20.219 -0.128 1 93.94 70 GLU A O 1
ATOM 529 N N . LYS A 1 71 ? 0.055 -18.312 -1.242 1 95.75 71 LYS A N 1
ATOM 530 C CA . LYS A 1 71 ? 1.043 -18.422 -2.312 1 95.75 71 LYS A CA 1
ATOM 531 C C . LYS A 1 71 ? 2.031 -17.25 -2.264 1 95.75 71 LYS A C 1
ATOM 533 O O . LYS A 1 71 ? 1.646 -16.109 -1.998 1 95.75 71 LYS A O 1
ATOM 538 N N . ARG A 1 72 ? 3.211 -17.672 -2.465 1 96.56 72 ARG A N 1
ATOM 539 C CA . ARG A 1 72 ? 4.242 -16.641 -2.424 1 96.56 72 ARG A CA 1
ATOM 540 C C . ARG A 1 72 ? 5.152 -16.734 -3.645 1 96.56 72 ARG A C 1
ATOM 542 O O . ARG A 1 72 ? 5.352 -17.812 -4.203 1 96.56 72 ARG A O 1
ATOM 549 N N . ALA A 1 73 ? 5.695 -15.664 -4.07 1 98.19 73 ALA A N 1
ATOM 550 C CA . ALA A 1 73 ? 6.688 -15.625 -5.141 1 98.19 73 ALA A CA 1
ATOM 551 C C . ALA A 1 73 ? 7.648 -14.453 -4.945 1 98.19 73 ALA A C 1
ATOM 553 O O . ALA A 1 73 ? 7.254 -13.391 -4.457 1 98.19 73 ALA A O 1
ATOM 554 N N . SER A 1 74 ? 8.898 -14.703 -5.242 1 98.62 74 SER A N 1
ATOM 555 C CA . SER A 1 74 ? 9.836 -13.594 -5.355 1 98.62 74 SER A CA 1
ATOM 556 C C . SER A 1 74 ? 9.617 -12.812 -6.645 1 98.62 74 SER A C 1
ATOM 558 O O . SER A 1 74 ? 9.391 -13.398 -7.707 1 98.62 74 SER A O 1
ATOM 560 N N . LEU A 1 75 ? 9.648 -11.586 -6.547 1 98.69 75 LEU A N 1
ATOM 561 C CA . LEU A 1 75 ? 9.531 -10.695 -7.699 1 98.69 75 LEU A CA 1
ATOM 562 C C . LEU A 1 75 ? 10.836 -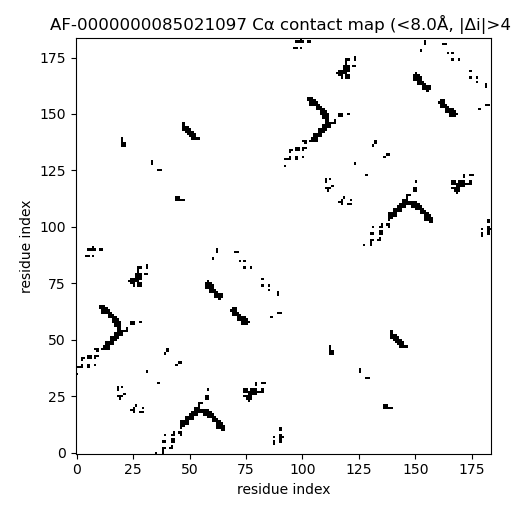9.945 -7.938 1 98.69 75 LEU A C 1
ATOM 564 O O . LEU A 1 75 ? 10.914 -9.094 -8.82 1 98.69 75 LEU A O 1
ATOM 568 N N . GLU A 1 76 ? 11.766 -10.266 -7.086 1 98.69 76 GLU A N 1
ATOM 569 C CA . GLU A 1 76 ? 13.039 -9.547 -7.078 1 98.69 76 GLU A CA 1
ATOM 570 C C . GLU A 1 76 ? 13.766 -9.703 -8.406 1 98.69 76 GLU A C 1
ATOM 572 O O . GLU A 1 76 ? 13.953 -10.82 -8.891 1 98.69 76 GLU A O 1
ATOM 577 N N . GLY A 1 77 ? 14.094 -8.586 -8.984 1 98.62 77 GLY A N 1
ATOM 578 C CA . GLY A 1 77 ? 14.891 -8.594 -10.203 1 98.62 77 GLY A CA 1
ATOM 579 C C . GLY A 1 77 ? 14.055 -8.781 -11.461 1 98.62 77 GLY A C 1
ATOM 580 O O . GLY A 1 77 ? 14.594 -8.766 -12.57 1 98.62 77 GLY A O 1
ATOM 581 N N . MET A 1 78 ? 12.828 -8.953 -11.359 1 98.44 78 MET A N 1
ATOM 582 C CA . MET A 1 78 ? 11.938 -9.109 -12.508 1 98.44 78 MET A CA 1
ATOM 583 C C . MET A 1 78 ? 11.617 -7.754 -13.133 1 98.44 78 MET A C 1
ATOM 585 O O . MET A 1 78 ? 11.609 -6.734 -12.438 1 98.44 78 MET A O 1
ATOM 589 N N . ASP A 1 79 ? 11.453 -7.793 -14.398 1 98.25 79 ASP A N 1
ATOM 590 C CA . ASP A 1 79 ? 10.93 -6.57 -15.008 1 98.25 79 ASP A CA 1
ATOM 591 C C . ASP A 1 79 ? 9.414 -6.496 -14.875 1 98.25 79 ASP A C 1
ATOM 593 O O . ASP A 1 79 ? 8.781 -7.441 -14.398 1 98.25 79 ASP A O 1
ATOM 597 N N . GLU A 1 80 ? 8.891 -5.422 -15.219 1 97.62 80 GLU A N 1
ATOM 598 C CA . GLU A 1 80 ? 7.469 -5.141 -15.023 1 97.62 80 GLU A CA 1
ATOM 599 C C . GLU A 1 80 ? 6.598 -6.211 -15.672 1 97.62 80 GLU A C 1
ATOM 601 O O . GLU A 1 80 ? 5.625 -6.672 -15.078 1 97.62 80 GLU A O 1
ATOM 606 N N . LYS A 1 81 ? 6.926 -6.57 -16.938 1 97.06 81 LYS A N 1
ATOM 607 C CA . LYS A 1 81 ? 6.148 -7.574 -17.672 1 97.06 81 LYS A CA 1
ATOM 608 C C . LYS A 1 81 ? 6.188 -8.922 -16.953 1 97.06 81 LYS A C 1
ATOM 610 O O . LYS A 1 81 ? 5.164 -9.602 -16.844 1 97.06 81 LYS A O 1
ATOM 615 N N . ALA A 1 82 ? 7.328 -9.305 -16.516 1 98.06 82 ALA A N 1
ATOM 616 C CA . ALA A 1 82 ? 7.477 -10.562 -15.773 1 98.06 82 ALA A CA 1
ATOM 617 C C . ALA A 1 82 ? 6.703 -10.523 -14.461 1 98.06 82 ALA A C 1
ATOM 619 O O . ALA A 1 82 ? 6.102 -11.523 -14.062 1 98.06 82 ALA A O 1
ATOM 620 N N . VAL A 1 83 ? 6.703 -9.406 -13.781 1 98.25 83 VAL A N 1
ATOM 621 C CA . VAL A 1 83 ? 5.941 -9.234 -12.547 1 98.25 83 VAL A CA 1
ATOM 622 C C . VAL A 1 83 ? 4.453 -9.414 -12.836 1 98.25 83 VAL A C 1
ATOM 624 O O . VAL A 1 83 ? 3.762 -10.148 -12.125 1 98.25 83 VAL A O 1
ATOM 627 N N . GLU A 1 84 ? 3.986 -8.734 -13.852 1 96.12 84 GLU A N 1
ATOM 628 C CA . GLU A 1 84 ? 2.58 -8.852 -14.227 1 96.12 84 GLU A CA 1
ATOM 629 C C . GLU A 1 84 ? 2.191 -10.305 -14.461 1 96.12 84 GLU A C 1
ATOM 631 O O . GLU A 1 84 ? 1.151 -10.758 -13.984 1 96.12 84 GLU A O 1
ATOM 636 N N . LYS A 1 85 ? 3.039 -11.031 -15.188 1 95.88 85 LYS A N 1
ATOM 637 C CA . LYS A 1 85 ? 2.785 -12.438 -15.469 1 95.88 85 LYS A CA 1
ATOM 638 C C . LYS A 1 85 ? 2.756 -13.266 -14.188 1 95.88 85 LYS A C 1
ATOM 640 O O . LYS A 1 85 ? 1.888 -14.117 -14.008 1 95.88 85 LYS A O 1
ATOM 645 N N . GLU A 1 86 ? 3.652 -13.008 -13.312 1 96.94 86 GLU A N 1
ATOM 646 C CA . GLU A 1 86 ? 3.73 -13.742 -12.047 1 96.94 86 GLU A CA 1
ATOM 647 C C . GLU A 1 86 ? 2.506 -13.477 -11.18 1 96.94 86 GLU A C 1
ATOM 649 O O . GLU A 1 86 ? 1.907 -14.406 -10.633 1 96.94 86 GLU A O 1
ATOM 654 N N . VAL A 1 87 ? 2.146 -12.219 -11.047 1 96.06 87 VAL A N 1
ATOM 655 C CA . VAL A 1 87 ? 0.979 -11.844 -10.258 1 96.06 87 VAL A CA 1
ATOM 656 C C . VAL A 1 87 ? -0.268 -12.516 -10.82 1 96.06 87 VAL A C 1
ATOM 658 O O . VAL A 1 87 ? -1.041 -13.125 -10.078 1 96.06 87 VAL A O 1
ATOM 661 N N . THR A 1 88 ? -0.424 -12.445 -12.109 1 93.5 88 THR A N 1
ATOM 662 C CA . THR A 1 88 ? -1.591 -13.039 -12.758 1 93.5 88 THR A CA 1
ATOM 663 C C . THR A 1 88 ? -1.615 -14.555 -12.539 1 93.5 88 THR A C 1
ATOM 665 O O . THR A 1 88 ? -2.682 -15.141 -12.344 1 93.5 88 THR A O 1
ATOM 668 N N . SER A 1 89 ? -0.479 -15.148 -12.578 1 94.25 89 SER A N 1
ATOM 669 C CA . SER A 1 89 ? -0.388 -16.594 -12.367 1 94.25 89 SER A CA 1
ATOM 670 C C . SER A 1 89 ? -0.822 -16.969 -10.961 1 94.25 89 SER A C 1
ATOM 672 O O . SER A 1 89 ? -1.46 -18.016 -10.766 1 94.25 89 SER A O 1
ATOM 674 N N . LEU A 1 90 ? -0.489 -16.172 -9.969 1 94.38 90 LEU A N 1
ATOM 675 C CA . LEU A 1 90 ? -0.808 -16.453 -8.57 1 94.38 90 LEU A CA 1
ATOM 676 C C . LEU A 1 90 ? -2.297 -16.266 -8.305 1 94.38 90 LEU A C 1
ATOM 678 O O . LEU A 1 90 ? -2.834 -16.797 -7.336 1 94.38 90 LEU A O 1
ATOM 682 N N . LEU A 1 91 ? -2.922 -15.445 -9.094 1 91.06 91 LEU A N 1
ATOM 683 C CA . LEU A 1 91 ? -4.336 -15.133 -8.898 1 91.06 91 LEU A CA 1
ATOM 684 C C . LEU A 1 91 ? -5.219 -16.172 -9.578 1 91.06 91 LEU A C 1
ATOM 686 O O . LEU A 1 91 ? -6.438 -16.156 -9.414 1 91.06 91 LEU A O 1
ATOM 690 N N . LYS A 1 92 ? -4.609 -17.047 -10.375 1 84.44 92 LYS A N 1
ATOM 691 C CA . LYS A 1 92 ? -5.34 -18.125 -11.031 1 84.44 92 LYS A CA 1
ATOM 692 C C . LYS A 1 92 ? -5.531 -19.312 -10.086 1 84.44 92 LYS A C 1
ATOM 694 O O . LYS A 1 92 ? -4.691 -19.562 -9.219 1 84.44 92 LYS A O 1
ATOM 699 N N . MET B 1 1 ? -3.525 16.75 -7.879 1 65.81 1 MET B N 1
ATOM 700 C CA . MET B 1 1 ? -2.609 17.438 -6.984 1 65.81 1 MET B CA 1
ATOM 701 C C . MET B 1 1 ? -1.193 17.453 -7.551 1 65.81 1 MET B C 1
ATOM 703 O O . MET B 1 1 ? -0.774 16.5 -8.203 1 65.81 1 MET B O 1
ATOM 707 N N . SER B 1 2 ? -0.598 18.672 -7.414 1 71.19 2 SER B N 1
ATOM 708 C CA . SER B 1 2 ? 0.73 18.828 -7.992 1 71.19 2 SER B CA 1
ATOM 709 C C . SER B 1 2 ? 1.786 18.094 -7.184 1 71.19 2 SER B C 1
ATOM 711 O O . SER B 1 2 ? 1.585 17.812 -6 1 71.19 2 SER B O 1
ATOM 713 N N . LYS B 1 3 ? 2.809 17.766 -7.836 1 72.75 3 LYS B N 1
ATOM 714 C CA . LYS B 1 3 ? 3.994 17.172 -7.227 1 72.75 3 LYS B CA 1
ATOM 715 C C . LYS B 1 3 ? 4.551 18.062 -6.117 1 72.75 3 LYS B C 1
ATOM 717 O O . LYS B 1 3 ? 5.062 17.562 -5.113 1 72.75 3 LYS B O 1
ATOM 722 N N . ALA B 1 4 ? 4.414 19.312 -6.27 1 77.69 4 ALA B N 1
ATOM 723 C CA . ALA B 1 4 ? 4.941 20.297 -5.32 1 77.69 4 ALA B CA 1
ATOM 724 C C . ALA B 1 4 ? 4.254 20.172 -3.963 1 77.69 4 ALA B C 1
ATOM 726 O O . ALA B 1 4 ? 4.867 20.438 -2.924 1 77.69 4 ALA B O 1
ATOM 727 N N . ALA B 1 5 ? 3.07 19.703 -4.008 1 82 5 ALA B N 1
ATOM 728 C CA . ALA B 1 5 ? 2.311 19.562 -2.766 1 82 5 ALA B CA 1
ATOM 729 C C . ALA B 1 5 ? 2.902 18.469 -1.88 1 82 5 ALA B C 1
ATOM 731 O O . ALA B 1 5 ? 2.74 18.5 -0.657 1 82 5 ALA B O 1
ATOM 732 N N . PHE B 1 6 ? 3.699 17.609 -2.539 1 89.69 6 PHE B N 1
ATOM 733 C CA . PHE B 1 6 ? 4.242 16.484 -1.799 1 89.69 6 PHE B CA 1
ATOM 734 C C . PHE B 1 6 ? 5.734 16.656 -1.553 1 89.69 6 PHE B C 1
ATOM 736 O O . PHE B 1 6 ? 6.441 15.695 -1.247 1 89.69 6 PHE B O 1
ATOM 743 N N . ALA B 1 7 ? 6.277 17.906 -1.669 1 85.5 7 ALA B N 1
ATOM 744 C CA . ALA B 1 7 ? 7.695 18.188 -1.484 1 85.5 7 ALA B CA 1
ATOM 745 C C . ALA B 1 7 ? 8.156 17.828 -0.076 1 85.5 7 ALA B C 1
ATOM 747 O O . ALA B 1 7 ? 9.312 17.438 0.128 1 85.5 7 ALA B O 1
ATOM 748 N N . GLY B 1 8 ? 7.238 17.875 0.888 1 89.25 8 GLY B N 1
ATOM 749 C CA . GLY B 1 8 ? 7.559 17.578 2.273 1 89.25 8 GLY B CA 1
ATOM 750 C C . GLY B 1 8 ? 7.891 16.109 2.504 1 89.25 8 GLY B C 1
ATOM 751 O O . GLY B 1 8 ? 8.445 15.758 3.541 1 89.25 8 GLY B O 1
ATOM 752 N N . LEU B 1 9 ? 7.559 15.25 1.556 1 88.94 9 LEU B N 1
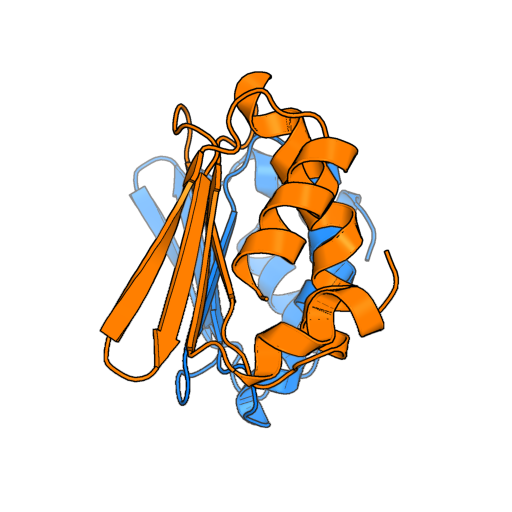ATOM 753 C CA . LEU B 1 9 ? 7.809 13.812 1.67 1 88.94 9 LEU B CA 1
ATOM 754 C C 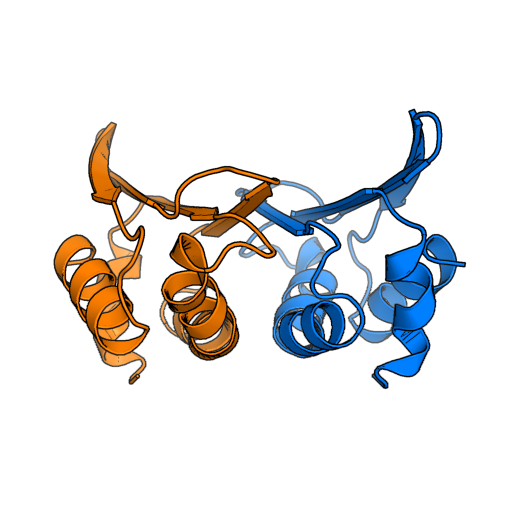. LEU B 1 9 ? 9.297 13.531 1.85 1 88.94 9 LEU B C 1
ATOM 756 O O . LEU B 1 9 ? 9.672 12.57 2.518 1 88.94 9 LEU B O 1
ATOM 760 N N . LYS B 1 10 ? 10.109 14.453 1.374 1 88.31 10 LYS B N 1
ATOM 761 C CA . LYS B 1 10 ? 11.547 14.242 1.428 1 88.31 10 LYS B CA 1
ATOM 762 C C . LYS B 1 10 ? 12.055 14.273 2.867 1 88.31 10 LYS B C 1
ATOM 764 O O . LYS B 1 10 ? 13.117 13.727 3.17 1 88.31 10 LYS B O 1
ATOM 769 N N . ALA B 1 11 ? 11.266 14.906 3.717 1 88.56 11 ALA B N 1
ATOM 770 C CA . ALA B 1 11 ? 11.695 15.062 5.105 1 88.56 11 ALA B CA 1
ATOM 771 C C . ALA B 1 11 ? 11.055 14 5.996 1 88.56 11 ALA B C 1
ATOM 773 O O . ALA B 1 11 ? 11.25 14.008 7.215 1 88.56 11 ALA B O 1
ATOM 774 N N . VAL B 1 12 ? 10.266 13.148 5.434 1 92.75 12 VAL B N 1
ATOM 775 C CA . VAL B 1 12 ? 9.516 12.141 6.188 1 92.75 12 VAL B CA 1
ATOM 776 C C . VAL B 1 12 ? 10.203 10.781 6.059 1 92.75 12 VAL B C 1
ATOM 778 O O . VAL B 1 12 ? 10.695 10.43 4.984 1 92.75 12 VAL B O 1
ATOM 781 N N . GLN B 1 13 ? 10.234 10.094 7.117 1 93.62 13 GLN B N 1
ATOM 782 C CA . GLN B 1 13 ? 10.836 8.766 7.109 1 93.62 13 GLN B CA 1
ATOM 783 C C . GLN B 1 13 ? 9.898 7.73 6.5 1 93.62 13 GLN B C 1
ATOM 785 O O . GLN B 1 13 ? 10.344 6.809 5.812 1 93.62 13 GLN B O 1
ATOM 790 N N . GLU B 1 14 ? 8.617 7.898 6.727 1 95.81 14 GLU B N 1
ATOM 791 C CA . GLU B 1 14 ? 7.613 6.973 6.207 1 95.81 14 GLU B CA 1
ATOM 792 C C . GLU B 1 14 ? 6.211 7.57 6.309 1 95.81 14 GLU B C 1
ATOM 794 O O . GLU B 1 14 ? 5.922 8.328 7.23 1 95.81 14 GLU B O 1
ATOM 799 N N . ILE B 1 15 ? 5.363 7.145 5.426 1 97.12 15 ILE B N 1
ATOM 800 C CA . ILE B 1 15 ? 3.938 7.445 5.512 1 97.12 15 ILE B CA 1
ATOM 801 C C . ILE B 1 15 ? 3.137 6.145 5.535 1 97.12 15 ILE B C 1
ATOM 803 O O . ILE B 1 15 ? 3.387 5.238 4.734 1 97.12 15 ILE B O 1
ATOM 807 N N . ARG B 1 16 ? 2.219 6.105 6.426 1 98.31 16 ARG B N 1
ATOM 808 C CA . ARG B 1 16 ? 1.355 4.934 6.504 1 98.31 16 ARG B CA 1
ATOM 809 C C . ARG B 1 16 ? -0.113 5.324 6.363 1 98.31 16 ARG B C 1
ATOM 811 O O . ARG B 1 16 ? -0.602 6.191 7.09 1 98.31 16 ARG B O 1
ATOM 818 N N . PHE B 1 17 ? -0.712 4.637 5.457 1 98.69 17 PHE B N 1
ATOM 819 C CA . PHE B 1 17 ? -2.156 4.77 5.316 1 98.69 17 PHE B CA 1
ATOM 820 C C . PHE B 1 17 ? -2.863 3.494 5.766 1 98.69 17 PHE B C 1
ATOM 822 O O . PHE B 1 17 ? -2.465 2.391 5.387 1 98.69 17 PHE B O 1
ATOM 829 N N . HIS B 1 18 ? -3.82 3.676 6.559 1 98.44 18 HIS B N 1
ATOM 830 C CA . HIS B 1 18 ? -4.738 2.594 6.891 1 98.44 18 HIS B CA 1
ATOM 831 C C . HIS B 1 18 ? -6.172 2.949 6.516 1 98.44 18 HIS B C 1
ATOM 833 O O . HIS B 1 18 ? -6.617 4.078 6.738 1 98.44 18 HIS B O 1
ATOM 839 N N . LEU B 1 19 ? -6.898 1.938 5.961 1 98.69 19 LEU B N 1
ATOM 840 C CA . LEU B 1 19 ? -8.25 2.236 5.5 1 98.69 19 LEU B CA 1
ATOM 841 C C . LEU B 1 19 ? -9.039 0.952 5.273 1 98.69 19 LEU B C 1
ATOM 843 O O . LEU B 1 19 ? -8.461 -0.135 5.199 1 98.69 19 LEU B O 1
ATOM 847 N N . CYS B 1 20 ? -10.336 1.125 5.238 1 98.62 20 CYS B N 1
ATOM 848 C CA . CYS B 1 20 ? -11.219 0.025 4.863 1 98.62 20 CYS B CA 1
ATOM 849 C C . CYS B 1 20 ? -11.445 -0.009 3.357 1 98.62 20 CYS B C 1
ATOM 851 O O . CYS B 1 20 ? -11.75 1.019 2.748 1 98.62 20 CYS B O 1
ATOM 853 N N . GLN B 1 21 ? -11.383 -1.133 2.711 1 97.62 21 GLN B N 1
ATOM 854 C CA . GLN B 1 21 ? -11.461 -1.285 1.263 1 97.62 21 GLN B CA 1
ATOM 855 C C . GLN B 1 21 ? -12.875 -1.042 0.755 1 97.62 21 GLN B C 1
ATOM 857 O O . GLN B 1 21 ? -13.086 -0.805 -0.437 1 97.62 21 GLN B O 1
ATOM 862 N N . THR B 1 22 ? -13.891 -0.998 1.692 1 96.69 22 THR B N 1
ATOM 863 C CA . THR B 1 22 ? -15.25 -0.965 1.149 1 96.69 22 THR B CA 1
ATOM 864 C C . THR B 1 22 ? -16.094 0.081 1.871 1 96.69 22 THR B C 1
ATOM 866 O O . THR B 1 22 ? -17.109 0.537 1.342 1 96.69 22 THR B O 1
ATOM 869 N N . SER B 1 23 ? -15.75 0.459 3.047 1 97.56 23 SER B N 1
ATOM 870 C CA . SER B 1 23 ? -16.609 1.308 3.865 1 97.56 23 SER B CA 1
ATOM 871 C C . SER B 1 23 ? -16.703 2.721 3.295 1 97.56 23 SER B C 1
ATOM 873 O O . SER B 1 23 ? -15.75 3.203 2.674 1 97.56 23 SER B O 1
ATOM 875 N N . LYS B 1 24 ? -17.812 3.395 3.596 1 97.88 24 LYS B N 1
ATOM 876 C CA . LYS B 1 24 ? -18 4.777 3.172 1 97.88 24 LYS B CA 1
ATOM 877 C C . LYS B 1 24 ? -17.016 5.707 3.881 1 97.88 24 LYS B C 1
ATOM 879 O O . LYS B 1 24 ? -16.547 6.68 3.293 1 97.88 24 LYS B O 1
ATOM 884 N N . GLY B 1 25 ? -16.781 5.414 5.043 1 98.31 25 GLY B N 1
ATOM 885 C CA . GLY B 1 25 ? -15.898 6.242 5.844 1 98.31 25 GLY B CA 1
ATOM 886 C C . GLY B 1 25 ? -14.5 6.359 5.258 1 98.31 25 GLY B C 1
ATOM 887 O O . GLY B 1 25 ? -13.812 7.359 5.48 1 98.31 25 GLY B O 1
ATOM 888 N N . SER B 1 26 ? -14.078 5.391 4.434 1 98.5 26 SER B N 1
ATOM 889 C CA . SER B 1 26 ? -12.734 5.379 3.865 1 98.5 26 SER B CA 1
ATOM 890 C C . SER B 1 26 ? -12.758 5.742 2.383 1 98.5 26 SER B C 1
ATOM 892 O O . SER B 1 26 ? -11.734 5.645 1.699 1 98.5 26 SER B O 1
ATOM 894 N N . GLU B 1 27 ? -13.898 6.125 1.918 1 98.25 27 GLU B N 1
ATOM 895 C CA . GLU B 1 27 ? -14.023 6.414 0.492 1 98.25 27 GLU B CA 1
ATOM 896 C C . GLU B 1 27 ? -13.102 7.559 0.079 1 98.25 27 GLU B C 1
ATOM 898 O O . GLU B 1 27 ? -12.477 7.508 -0.98 1 98.25 27 GLU B O 1
ATOM 903 N N . GLY B 1 28 ? -13 8.562 0.869 1 98.38 28 GLY B N 1
ATOM 904 C CA . GLY B 1 28 ? -12.117 9.68 0.563 1 98.38 28 GLY B CA 1
ATOM 905 C C . GLY B 1 28 ? -10.656 9.281 0.474 1 98.38 28 GLY B C 1
ATOM 906 O O . GLY B 1 28 ? -9.953 9.695 -0.449 1 98.38 28 GLY B O 1
ATOM 907 N N . VAL B 1 29 ? -10.18 8.477 1.397 1 98.31 29 VAL B N 1
ATOM 908 C CA . VAL B 1 29 ? -8.781 8.078 1.398 1 98.31 29 VAL B CA 1
ATOM 909 C C . VAL B 1 29 ? -8.523 7.082 0.268 1 98.31 29 VAL B C 1
ATOM 911 O O . VAL B 1 29 ? -7.473 7.117 -0.373 1 98.31 29 VAL B O 1
ATOM 914 N N . ARG B 1 30 ? -9.508 6.168 -0.034 1 98.06 30 ARG B N 1
ATOM 915 C CA . ARG B 1 30 ? -9.359 5.277 -1.181 1 98.06 30 ARG B CA 1
ATOM 916 C C . ARG B 1 30 ? -9.18 6.07 -2.471 1 98.06 30 ARG B C 1
ATOM 918 O O . ARG B 1 30 ? -8.25 5.82 -3.236 1 98.06 30 ARG B O 1
ATOM 925 N N . ASN B 1 31 ? -10.047 7.027 -2.672 1 97.75 31 ASN B N 1
ATOM 926 C CA . ASN B 1 31 ? -9.992 7.852 -3.875 1 97.75 31 ASN B CA 1
ATOM 927 C C . ASN B 1 31 ? -8.695 8.648 -3.953 1 97.75 31 ASN B C 1
ATOM 929 O O . ASN B 1 31 ? -8.094 8.766 -5.023 1 97.75 31 ASN B O 1
ATOM 933 N N . PHE B 1 32 ? -8.281 9.156 -2.891 1 97.88 32 PHE B N 1
ATOM 934 C CA . PHE B 1 32 ? -7.031 9.906 -2.828 1 97.88 32 PHE B CA 1
ATOM 935 C C . PHE B 1 32 ? -5.855 9.047 -3.285 1 97.88 32 PHE B C 1
ATOM 937 O O . PHE B 1 32 ? -5.051 9.477 -4.109 1 97.88 32 PHE B O 1
ATOM 944 N N . LEU B 1 33 ? -5.812 7.844 -2.771 1 97.44 33 LEU B N 1
ATOM 945 C CA . LEU B 1 33 ? -4.684 6.973 -3.074 1 97.44 33 LEU B CA 1
ATOM 946 C C . LEU B 1 33 ? -4.699 6.551 -4.539 1 97.44 33 LEU B C 1
ATOM 948 O O . LEU B 1 33 ? -3.648 6.488 -5.184 1 97.44 33 LEU B O 1
ATOM 952 N N . LEU B 1 34 ? -5.836 6.289 -5.07 1 95.75 34 LEU B N 1
ATOM 953 C CA . LEU B 1 34 ? -5.953 5.906 -6.473 1 95.75 34 LEU B CA 1
ATOM 954 C C . LEU B 1 34 ? -5.406 7 -7.383 1 95.75 34 LEU B C 1
ATOM 956 O O . LEU B 1 34 ? -4.809 6.707 -8.422 1 95.75 34 LEU B O 1
ATOM 960 N N . LYS B 1 35 ? -5.43 8.18 -6.906 1 94.19 35 LYS B N 1
ATOM 961 C CA . LYS B 1 35 ? -5.059 9.312 -7.75 1 94.19 35 LYS B CA 1
ATOM 962 C C . LYS B 1 35 ? -3.652 9.805 -7.426 1 94.19 35 LYS B C 1
ATOM 964 O O . LYS B 1 35 ? -2.936 10.273 -8.305 1 94.19 35 LYS B O 1
ATOM 969 N N . SER B 1 36 ? -3.344 9.695 -6.211 1 95.06 36 SER B N 1
ATOM 970 C CA . SER B 1 36 ? -2.186 10.453 -5.746 1 95.06 36 SER B CA 1
ATOM 971 C C . SER B 1 36 ? -0.974 9.547 -5.555 1 95.06 36 SER B C 1
ATOM 973 O O . SER B 1 36 ? 0.156 10.031 -5.445 1 95.06 36 SER B O 1
ATOM 975 N N . TYR B 1 37 ? -1.19 8.258 -5.473 1 94.38 37 TYR B N 1
ATOM 976 C CA . TYR B 1 37 ? -0.097 7.336 -5.188 1 94.38 37 TYR B CA 1
ATOM 977 C C . TYR B 1 37 ? 1.069 7.562 -6.145 1 94.38 37 TYR B C 1
ATOM 979 O O . TYR B 1 37 ? 2.209 7.746 -5.707 1 94.38 37 TYR B O 1
ATOM 987 N N . LYS B 1 38 ? 0.807 7.641 -7.41 1 93.31 38 LYS B N 1
ATOM 988 C CA . LYS B 1 38 ? 1.842 7.84 -8.422 1 93.31 38 LYS B CA 1
ATOM 989 C C . LYS B 1 38 ? 2.555 9.172 -8.227 1 93.31 38 LYS B C 1
ATOM 991 O O . LYS B 1 38 ? 3.783 9.242 -8.297 1 93.31 38 LYS B O 1
ATOM 996 N N . ASN B 1 39 ? 1.791 10.148 -7.934 1 93.5 39 ASN B N 1
ATOM 997 C CA . ASN B 1 39 ? 2.357 11.484 -7.75 1 93.5 39 ASN B CA 1
ATOM 998 C C . ASN B 1 39 ? 3.221 11.555 -6.492 1 93.5 39 ASN B C 1
ATOM 1000 O O . ASN B 1 39 ? 4.25 12.227 -6.48 1 93.5 39 ASN B O 1
ATOM 1004 N N . MET B 1 40 ? 2.781 10.883 -5.473 1 94.56 40 MET B N 1
ATOM 1005 C CA . MET B 1 40 ? 3.557 10.867 -4.238 1 94.56 40 MET B CA 1
ATOM 1006 C C . MET B 1 40 ? 4.91 10.195 -4.453 1 94.56 40 MET B C 1
ATOM 1008 O O . MET B 1 40 ? 5.938 10.703 -3.998 1 94.56 40 MET B O 1
ATOM 1012 N N . LYS B 1 41 ? 4.863 9.102 -5.203 1 94.5 41 LYS B N 1
ATOM 1013 C CA . LYS B 1 41 ? 6.109 8.391 -5.473 1 94.5 41 LYS B CA 1
ATOM 1014 C C . LYS B 1 41 ? 7.008 9.195 -6.406 1 94.5 41 LYS B C 1
ATOM 1016 O O . LYS B 1 41 ? 8.234 9.148 -6.285 1 94.5 41 LYS B O 1
ATOM 1021 N N . ALA B 1 42 ? 6.426 9.961 -7.309 1 92.69 42 ALA B N 1
ATOM 1022 C CA . ALA B 1 42 ? 7.195 10.82 -8.203 1 92.69 42 ALA B CA 1
ATOM 1023 C C . ALA B 1 42 ? 7.879 11.945 -7.434 1 92.69 42 ALA B C 1
ATOM 1025 O O . ALA B 1 42 ? 9.008 12.336 -7.754 1 92.69 42 ALA B O 1
ATOM 1026 N N . ALA B 1 43 ? 7.262 12.43 -6.48 1 92.31 43 ALA B N 1
ATOM 1027 C CA . ALA B 1 43 ? 7.77 13.555 -5.695 1 92.31 43 ALA B CA 1
ATOM 1028 C C . ALA B 1 43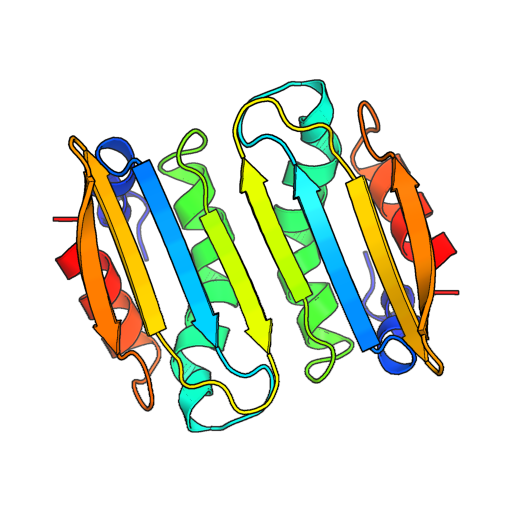 ? 8.922 13.125 -4.793 1 92.31 43 ALA B C 1
ATOM 1030 O O . ALA B 1 43 ? 9.836 13.898 -4.523 1 92.31 43 ALA B O 1
ATOM 1031 N N . SER B 1 44 ? 8.852 11.898 -4.285 1 93.25 44 SER B N 1
ATOM 1032 C CA . SER B 1 44 ? 9.898 11.383 -3.408 1 93.25 44 SER B CA 1
ATOM 1033 C C . SER B 1 44 ? 10.008 9.867 -3.516 1 93.25 44 SER B C 1
ATOM 1035 O O . SER B 1 44 ? 9.516 9.141 -2.654 1 93.25 44 SER B O 1
ATOM 1037 N N . PRO B 1 45 ? 10.75 9.461 -4.461 1 92.94 45 PRO B N 1
ATOM 1038 C CA . PRO B 1 45 ? 10.867 8.023 -4.699 1 92.94 45 PRO B CA 1
ATOM 1039 C C . PRO B 1 45 ? 11.484 7.281 -3.514 1 92.94 45 PRO B C 1
ATOM 1041 O O . PRO B 1 45 ? 11.203 6.094 -3.312 1 92.94 45 PRO B O 1
ATOM 1044 N N . ALA B 1 46 ? 12.195 7.992 -2.688 1 94 46 ALA B N 1
ATOM 1045 C CA . ALA B 1 46 ? 12.953 7.336 -1.626 1 94 46 ALA B CA 1
ATOM 1046 C C . ALA B 1 46 ? 12.117 7.199 -0.357 1 94 46 ALA B C 1
ATOM 1048 O O . ALA B 1 46 ? 12.492 6.469 0.563 1 94 46 ALA B O 1
ATOM 1049 N N . THR B 1 47 ? 11.062 7.895 -0.273 1 94.81 47 THR B N 1
ATOM 1050 C CA . THR B 1 47 ? 10.234 7.848 0.927 1 94.81 47 THR B CA 1
ATOM 1051 C C . THR B 1 47 ? 9.352 6.598 0.925 1 94.81 47 THR B C 1
ATOM 1053 O O . THR B 1 47 ? 8.508 6.43 0.042 1 94.81 47 THR B O 1
ATOM 1056 N N . PRO B 1 48 ? 9.469 5.77 1.915 1 96.94 48 PRO B N 1
ATOM 1057 C CA . PRO B 1 48 ? 8.617 4.578 1.977 1 96.94 48 PRO B CA 1
ATOM 1058 C C . PRO B 1 48 ? 7.156 4.91 2.264 1 96.94 48 PRO B C 1
ATOM 1060 O O . PRO B 1 48 ? 6.867 5.77 3.102 1 96.94 48 PRO B O 1
ATOM 1063 N N . ILE B 1 49 ? 6.281 4.219 1.551 1 97.69 49 ILE B N 1
ATOM 1064 C CA . ILE B 1 49 ? 4.848 4.352 1.774 1 97.69 49 ILE B CA 1
ATOM 1065 C C . ILE B 1 49 ? 4.254 2.988 2.135 1 97.69 49 ILE B C 1
ATOM 1067 O O . ILE B 1 49 ? 4.539 1.987 1.475 1 97.69 49 ILE B O 1
ATOM 1071 N N . LEU B 1 50 ? 3.533 2.945 3.203 1 98.38 50 LEU B N 1
ATOM 1072 C CA . LEU B 1 50 ? 2.758 1.767 3.576 1 98.38 50 LEU B CA 1
ATOM 1073 C C . LEU B 1 50 ? 1.267 2.006 3.361 1 98.38 50 LEU B C 1
ATOM 1075 O O . LEU B 1 50 ? 0.73 3.031 3.791 1 98.38 50 LEU B O 1
ATOM 1079 N N . ILE B 1 51 ? 0.654 1.194 2.588 1 98.69 51 ILE B N 1
ATOM 1080 C CA . ILE B 1 51 ? -0.798 1.17 2.451 1 98.69 51 ILE B CA 1
ATOM 1081 C C . ILE B 1 51 ? -1.343 -0.16 2.965 1 98.69 51 ILE B C 1
ATOM 1083 O O . ILE B 1 51 ? -0.952 -1.226 2.482 1 98.69 51 ILE B O 1
ATOM 1087 N N . ARG B 1 52 ? -2.199 -0.048 3.928 1 98.44 52 ARG B N 1
ATOM 1088 C CA . ARG B 1 52 ? -2.807 -1.264 4.461 1 98.44 52 ARG B CA 1
ATOM 1089 C C . ARG B 1 52 ? -4.328 -1.162 4.453 1 98.44 52 ARG B C 1
ATOM 1091 O O . ARG B 1 52 ? -4.906 -0.395 5.227 1 98.44 52 ARG B O 1
ATOM 1098 N N . GLU B 1 53 ? -4.891 -1.927 3.648 1 98.12 53 GLU B 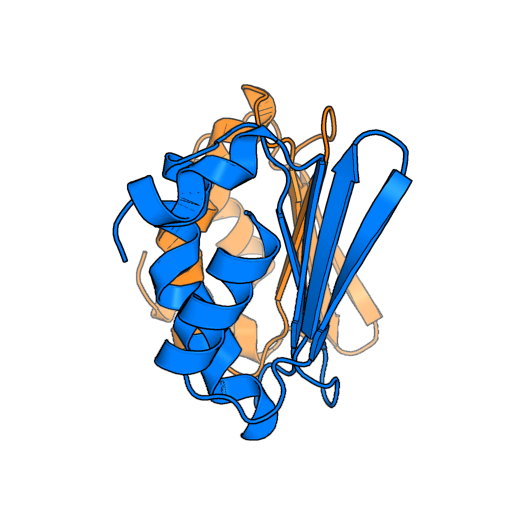N 1
ATOM 1099 C CA . GLU B 1 53 ? -6.344 -2.084 3.656 1 98.12 53 GLU B CA 1
ATOM 1100 C C . GLU B 1 53 ? -6.77 -3.234 4.562 1 98.12 53 GLU B C 1
ATOM 1102 O O . GLU B 1 53 ? -6.133 -4.293 4.57 1 98.12 53 GLU B O 1
ATOM 1107 N N . ALA B 1 54 ? -7.762 -2.996 5.32 1 97.12 54 ALA B N 1
ATOM 1108 C CA . ALA B 1 54 ? -8.336 -4.008 6.207 1 97.12 54 ALA B CA 1
ATOM 1109 C C . ALA B 1 54 ? -9.805 -3.717 6.492 1 97.12 54 ALA B C 1
ATOM 1111 O O . ALA B 1 54 ? -10.172 -2.58 6.805 1 97.12 54 ALA B O 1
ATOM 1112 N N . SER B 1 55 ? -10.586 -4.758 6.426 1 96.12 55 SER B N 1
ATOM 1113 C CA . SER B 1 55 ? -12.031 -4.605 6.578 1 96.12 55 SER B CA 1
ATOM 1114 C C . SER B 1 55 ? -12.391 -4.016 7.938 1 96.12 55 SER B C 1
ATOM 1116 O O . SER B 1 55 ? -11.93 -4.504 8.969 1 96.12 55 SER B O 1
ATOM 1118 N N . GLY B 1 56 ? -13.141 -2.914 7.863 1 96.31 56 GLY B N 1
ATOM 1119 C CA . GLY B 1 56 ? -13.703 -2.338 9.078 1 96.31 56 GLY B CA 1
ATOM 1120 C C . GLY B 1 56 ? -12.789 -1.318 9.727 1 96.31 56 GLY B C 1
ATOM 1121 O O . GLY B 1 56 ? -13.164 -0.674 10.711 1 96.31 56 GLY B O 1
ATOM 1122 N N . VAL B 1 57 ? -11.609 -1.136 9.305 1 97.5 57 VAL B N 1
ATOM 1123 C CA . VAL B 1 57 ? -10.672 -0.185 9.891 1 97.5 57 VAL B CA 1
ATOM 1124 C C . VAL B 1 57 ? -11.039 1.234 9.469 1 97.5 57 VAL B C 1
ATOM 1126 O O . VAL B 1 57 ? -11.508 1.45 8.344 1 97.5 57 VAL B O 1
ATOM 1129 N N . GLU B 1 58 ? -10.852 2.098 10.391 1 98.25 58 GLU B N 1
ATOM 1130 C CA . GLU B 1 58 ? -11.086 3.502 10.078 1 98.25 58 GLU B CA 1
ATOM 1131 C C . GLU B 1 58 ? -9.93 4.078 9.258 1 98.25 58 GLU B C 1
ATOM 1133 O O . GLU B 1 58 ? -8.773 3.727 9.477 1 98.25 58 GLU B O 1
ATOM 1138 N N . GLY B 1 59 ? -10.289 4.996 8.336 1 98.56 59 GLY B N 1
ATOM 1139 C CA . GLY B 1 59 ? -9.273 5.672 7.547 1 98.56 59 GLY B CA 1
ATOM 1140 C C . GLY B 1 59 ? -8.352 6.547 8.383 1 98.56 59 GLY B C 1
ATOM 1141 O O . GLY B 1 59 ? -8.812 7.332 9.211 1 98.56 59 GLY B O 1
ATOM 1142 N N . GLY B 1 60 ? -7.078 6.367 8.172 1 98.62 60 GLY B N 1
ATOM 1143 C CA . GLY B 1 60 ? -6.109 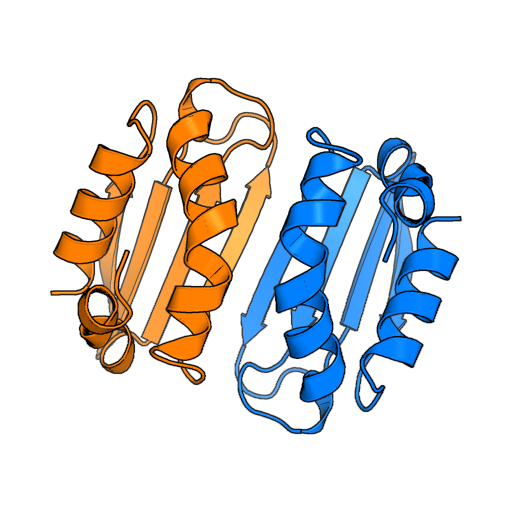7.16 8.914 1 98.62 60 GLY B CA 1
ATOM 1144 C C . GLY B 1 60 ? -4.758 7.246 8.234 1 98.62 60 GLY B C 1
ATOM 1145 O O . GLY B 1 60 ? -4.516 6.566 7.234 1 98.62 60 GLY B O 1
ATOM 1146 N N . ILE B 1 61 ? -3.924 8.125 8.844 1 98.62 61 ILE B N 1
ATOM 1147 C CA . ILE B 1 61 ? -2.574 8.336 8.328 1 98.62 61 ILE B CA 1
ATOM 1148 C C . ILE B 1 61 ? -1.604 8.539 9.492 1 98.62 61 ILE B C 1
ATOM 1150 O O . ILE B 1 61 ? -1.965 9.125 10.516 1 98.62 61 ILE B O 1
ATOM 1154 N N . VAL B 1 62 ? -0.48 8.039 9.297 1 97.81 62 VAL B N 1
ATOM 1155 C CA . VAL B 1 62 ? 0.652 8.289 10.18 1 97.81 62 VAL B CA 1
ATOM 1156 C C . VAL B 1 62 ? 1.856 8.75 9.367 1 97.81 62 VAL B C 1
ATOM 1158 O O . VAL B 1 62 ? 2.23 8.102 8.383 1 97.81 62 VAL B O 1
ATOM 1161 N N . VAL B 1 63 ? 2.336 9.805 9.766 1 97 63 VAL B N 1
ATOM 1162 C CA . VAL B 1 63 ? 3.561 10.32 9.156 1 97 63 VAL B CA 1
ATOM 1163 C C . VAL B 1 63 ? 4.711 10.219 10.156 1 97 63 VAL B C 1
ATOM 1165 O O . VAL B 1 63 ? 4.656 10.812 11.234 1 97 63 VAL B O 1
ATOM 1168 N N . ARG B 1 64 ? 5.574 9.469 9.773 1 96.12 64 ARG B N 1
ATOM 1169 C CA . ARG B 1 64 ? 6.762 9.344 10.617 1 96.12 64 ARG B CA 1
ATOM 1170 C C . ARG B 1 64 ? 7.863 10.297 10.156 1 96.12 64 ARG B C 1
ATOM 1172 O O . ARG B 1 64 ? 8.305 10.227 9.008 1 96.12 64 ARG B O 1
ATOM 1179 N N . GLN B 1 65 ? 8.273 11.102 11.031 1 91.38 65 GLN B N 1
ATOM 1180 C CA . GLN B 1 65 ? 9.32 12.078 10.727 1 91.38 65 GLN B CA 1
ATOM 1181 C C . GLN B 1 65 ? 10.641 11.695 11.391 1 91.38 65 GLN B C 1
ATOM 1183 O O . GLN B 1 65 ? 10.734 10.648 12.039 1 91.38 65 GLN B O 1
ATOM 1188 N N . ASP B 1 66 ? 11.617 12.484 11.117 1 84.31 66 ASP B N 1
ATOM 1189 C CA . ASP B 1 66 ? 12.938 12.234 11.688 1 84.31 66 ASP B CA 1
ATOM 1190 C C . ASP B 1 66 ? 12.891 12.25 13.211 1 84.31 66 ASP B C 1
ATOM 1192 O O . ASP B 1 66 ? 11.953 12.789 13.805 1 84.31 66 ASP B O 1
ATOM 1196 N N . PHE B 1 67 ? 13.742 11.492 13.836 1 85.62 67 PHE B N 1
ATOM 1197 C CA . PHE B 1 67 ? 13.969 11.469 15.273 1 85.62 67 PHE B CA 1
ATOM 1198 C C . PHE B 1 67 ? 12.797 10.812 15.992 1 85.62 67 PHE B C 1
ATOM 1200 O O . PHE B 1 67 ? 12.5 11.148 17.141 1 85.62 67 PHE B O 1
ATOM 1207 N N . GLY B 1 68 ? 12.031 10.141 15.266 1 79.38 68 GLY B N 1
ATOM 1208 C CA . GLY B 1 68 ? 11 9.305 15.852 1 79.38 68 GLY B CA 1
ATOM 1209 C C . GLY B 1 68 ? 9.703 10.047 16.109 1 79.38 68 GLY B C 1
ATOM 1210 O O . GLY B 1 68 ? 8.828 9.539 16.812 1 79.38 68 GLY B O 1
ATOM 1211 N N . VAL B 1 69 ? 9.602 11.242 15.578 1 89.88 69 VAL B N 1
ATOM 1212 C CA . VAL B 1 69 ? 8.367 12.008 15.734 1 89.88 69 VAL B CA 1
ATOM 1213 C C . VAL B 1 69 ? 7.297 11.461 14.781 1 89.88 69 VAL B C 1
ATOM 1215 O O . VAL B 1 69 ? 7.578 11.195 13.609 1 89.88 69 VAL B O 1
ATOM 1218 N N . GLU B 1 70 ? 6.168 11.188 15.367 1 93.88 70 GLU B N 1
ATOM 1219 C CA . GLU B 1 70 ? 5.055 10.711 14.555 1 93.88 70 GLU B CA 1
ATOM 1220 C C . GLU B 1 70 ? 3.873 11.672 14.617 1 93.88 70 GLU B C 1
ATOM 1222 O O . GLU B 1 70 ? 3.555 12.203 15.688 1 93.88 70 GLU B O 1
ATOM 1227 N N . LYS B 1 71 ? 3.322 12.023 13.414 1 95.69 71 LYS B N 1
ATOM 1228 C CA . LYS B 1 71 ? 2.047 12.727 13.305 1 95.69 71 LYS B CA 1
ATOM 1229 C C . LYS B 1 71 ? 0.949 11.797 12.797 1 95.69 71 LYS B C 1
ATOM 1231 O O . LYS B 1 71 ? 1.186 10.969 11.914 1 95.69 71 LYS B O 1
ATOM 1236 N N . ARG B 1 72 ? -0.125 11.984 13.453 1 96.44 72 ARG B N 1
ATOM 1237 C CA . ARG B 1 72 ? -1.243 11.133 13.055 1 96.44 72 ARG B CA 1
ATOM 1238 C C . ARG B 1 72 ? -2.504 11.961 12.82 1 96.44 72 ARG B C 1
ATOM 1240 O O . ARG B 1 72 ? -2.688 13.008 13.445 1 96.44 72 ARG B O 1
ATOM 1247 N N . ALA B 1 73 ? -3.342 11.547 11.984 1 98.12 73 ALA B N 1
ATOM 1248 C CA . ALA B 1 73 ? -4.648 12.164 11.766 1 98.12 73 ALA B CA 1
ATOM 1249 C C . ALA B 1 73 ? -5.672 11.125 11.305 1 98.12 73 ALA B C 1
ATOM 1251 O O . ALA B 1 73 ? -5.328 10.18 10.594 1 98.12 73 ALA B O 1
ATOM 1252 N N . SER B 1 74 ? -6.871 11.273 11.812 1 98.62 74 SER B N 1
ATOM 1253 C CA . SER B 1 74 ? -7.977 10.516 11.234 1 98.62 74 SER B CA 1
ATOM 1254 C C . SER B 1 74 ? -8.391 11.078 9.883 1 98.62 74 SER B C 1
ATOM 1256 O O . SER B 1 74 ? -8.461 12.297 9.711 1 98.62 74 SER B O 1
ATOM 1258 N N . LEU B 1 75 ? -8.609 10.258 9.008 1 98.75 75 LEU B N 1
ATOM 1259 C CA . LEU B 1 75 ? -9.102 10.633 7.688 1 98.75 75 LEU B CA 1
ATOM 1260 C C . LEU B 1 75 ? -10.516 10.117 7.465 1 98.75 75 LEU B C 1
ATOM 1262 O O . LEU B 1 75 ? -11.07 10.273 6.371 1 98.75 75 LEU B O 1
ATOM 1266 N N . GLU B 1 76 ? -10.992 9.484 8.492 1 98.69 76 GLU B N 1
ATOM 1267 C CA . GLU B 1 76 ? -12.281 8.797 8.406 1 98.69 76 GLU B CA 1
ATOM 1268 C C . GLU B 1 76 ? -13.406 9.781 8.102 1 98.69 76 GLU B C 1
ATOM 1270 O O . GLU B 1 76 ? -13.547 10.805 8.781 1 98.69 76 GLU B O 1
ATOM 1275 N N . GLY B 1 77 ? -14.117 9.477 7.074 1 98.62 77 GLY B N 1
ATOM 1276 C CA . GLY B 1 77 ? -15.289 10.273 6.746 1 98.62 77 GLY B CA 1
ATOM 1277 C C . GLY B 1 77 ? -14.961 11.516 5.934 1 98.62 77 GLY B C 1
ATOM 1278 O O . GLY B 1 77 ? -15.867 12.266 5.547 1 98.62 77 GLY B O 1
ATOM 1279 N N . MET B 1 78 ? -13.773 11.773 5.66 1 98.44 78 MET B N 1
ATOM 1280 C CA . MET B 1 78 ? -13.367 12.922 4.855 1 98.44 78 MET B CA 1
ATOM 1281 C C . MET B 1 78 ? -13.555 12.641 3.369 1 98.44 78 MET B C 1
ATOM 1283 O O . MET B 1 78 ? -13.484 11.484 2.938 1 98.44 78 MET B O 1
ATOM 1287 N N . ASP B 1 79 ? -13.859 13.68 2.68 1 98.19 79 ASP B N 1
ATOM 1288 C CA . ASP B 1 79 ? -13.836 13.5 1.232 1 98.19 79 ASP B CA 1
ATOM 1289 C C . ASP B 1 79 ? -12.414 13.641 0.684 1 98.19 79 ASP B C 1
ATOM 1291 O O . ASP B 1 79 ? -11.492 13.969 1.425 1 98.19 79 ASP B O 1
ATOM 1295 N N . GLU B 1 80 ? -12.266 13.352 -0.531 1 97.62 80 GLU B N 1
ATOM 1296 C CA . GLU B 1 80 ? -10.953 13.297 -1.168 1 97.62 80 GLU B CA 1
ATOM 1297 C C . GLU B 1 80 ? -10.203 14.609 -1 1 97.62 80 GLU B C 1
ATOM 1299 O O . GLU B 1 80 ? -9.008 14.617 -0.69 1 97.62 80 GLU B O 1
ATOM 1304 N N . LYS B 1 81 ? -10.891 15.742 -1.263 1 97.06 81 LYS B N 1
ATOM 1305 C CA . LYS B 1 81 ? -10.266 17.062 -1.152 1 97.06 81 LYS B CA 1
ATOM 1306 C C . LYS B 1 81 ? -9.789 17.312 0.272 1 97.06 81 LYS B C 1
ATOM 1308 O O . LYS B 1 81 ? -8.688 17.828 0.477 1 97.06 81 LYS B O 1
ATOM 1313 N N . ALA B 1 82 ? -10.602 17 1.222 1 98.06 82 ALA B N 1
ATOM 1314 C CA . ALA B 1 82 ? -10.234 17.156 2.625 1 98.06 82 ALA B CA 1
ATOM 1315 C C . ALA B 1 82 ? -9.055 16.266 2.994 1 98.06 82 ALA B C 1
ATOM 1317 O O . ALA B 1 82 ? -8.172 16.672 3.752 1 98.06 82 ALA B O 1
ATOM 1318 N N . VAL B 1 83 ? -9 15.07 2.494 1 98.25 83 VAL B N 1
ATOM 1319 C CA . VAL B 1 83 ? -7.887 14.156 2.715 1 98.25 83 VAL B CA 1
ATOM 1320 C C . VAL B 1 83 ? -6.602 14.766 2.158 1 98.25 83 VAL B C 1
ATOM 1322 O O . VAL B 1 83 ? -5.574 14.789 2.838 1 98.25 83 VAL B O 1
ATOM 1325 N N . GLU B 1 84 ? -6.684 15.227 0.928 1 96.19 84 GLU B N 1
ATOM 1326 C CA . GLU B 1 84 ? -5.52 15.852 0.308 1 96.19 84 GLU B CA 1
ATOM 1327 C C . GLU B 1 84 ? -4.98 16.984 1.168 1 96.19 84 GLU B C 1
ATOM 1329 O O . GLU B 1 84 ? -3.77 17.094 1.387 1 96.19 84 GLU B O 1
ATOM 1334 N N . LYS B 1 85 ? -5.879 17.828 1.659 1 95.94 85 LYS B N 1
ATOM 1335 C CA . LYS B 1 85 ? -5.492 18.953 2.508 1 95.94 85 LYS B CA 1
ATOM 1336 C C . LYS B 1 85 ? -4.836 18.453 3.799 1 95.94 85 LYS B C 1
ATOM 1338 O O . LYS B 1 85 ? -3.82 19 4.23 1 95.94 85 LYS B O 1
ATOM 1343 N N . GLU B 1 86 ? -5.387 17.469 4.391 1 96.94 86 GLU B N 1
ATOM 1344 C CA . GLU B 1 86 ? -4.855 16.922 5.637 1 96.94 86 GLU B CA 1
ATOM 1345 C C . GLU B 1 86 ? -3.471 16.312 5.434 1 96.94 86 GLU B C 1
ATOM 1347 O O . GLU B 1 86 ? -2.553 16.578 6.215 1 96.94 86 GLU B O 1
ATOM 1352 N N . VAL B 1 87 ? -3.326 15.523 4.398 1 96.06 87 VAL B N 1
ATOM 1353 C CA . VAL B 1 87 ? -2.045 14.906 4.082 1 96.06 87 VAL B CA 1
ATOM 1354 C C . VAL B 1 87 ? -0.99 15.984 3.854 1 96.06 87 VAL B C 1
ATOM 1356 O O . VAL B 1 87 ? 0.102 15.93 4.426 1 96.06 87 VAL B O 1
ATOM 1359 N N . THR B 1 88 ? -1.337 16.969 3.074 1 93.44 88 THR B N 1
ATOM 1360 C CA . THR B 1 88 ? -0.402 18.047 2.771 1 93.44 88 THR B CA 1
ATOM 1361 C C . THR B 1 88 ? -0.018 18.797 4.043 1 93.44 88 THR B C 1
ATOM 1363 O O . THR B 1 88 ? 1.138 19.203 4.211 1 93.44 88 THR B O 1
ATOM 1366 N N . SER B 1 89 ? -0.953 18.984 4.898 1 94.25 89 SER B N 1
ATOM 1367 C CA . SER B 1 89 ? -0.692 19.688 6.152 1 94.25 89 SER B CA 1
ATOM 1368 C C . SER B 1 89 ? 0.295 18.906 7.023 1 94.25 89 SER B C 1
ATOM 1370 O O . SER B 1 89 ? 1.142 19.5 7.691 1 94.25 89 SER B O 1
ATOM 1372 N N . LEU B 1 90 ? 0.206 17.594 7.043 1 94.38 90 LEU B N 1
ATOM 1373 C CA . LEU B 1 90 ? 1.064 16.75 7.863 1 94.38 90 LEU B CA 1
ATOM 1374 C C . LEU B 1 90 ? 2.482 16.703 7.305 1 94.38 90 LEU B C 1
ATOM 1376 O O . LEU B 1 90 ? 3.43 16.391 8.023 1 94.38 90 LEU B O 1
ATOM 1380 N N . LEU B 1 91 ? 2.605 16.938 6.031 1 91.06 91 LEU B N 1
ATOM 1381 C CA . LEU B 1 91 ? 3.906 16.859 5.375 1 91.06 91 LEU B CA 1
ATOM 1382 C C . LEU B 1 91 ? 4.648 18.188 5.492 1 91.06 91 LEU B C 1
ATOM 1384 O O . LEU B 1 91 ? 5.82 18.281 5.113 1 91.06 91 LEU B O 1
ATOM 1388 N N . LYS B 1 92 ? 3.965 19.203 5.973 1 84.31 92 LYS B N 1
ATOM 1389 C CA . LYS B 1 92 ? 4.586 20.516 6.195 1 84.31 92 LYS B CA 1
ATOM 1390 C C . LYS B 1 92 ? 5.34 20.531 7.523 1 84.31 92 LYS B C 1
ATOM 1392 O O . LYS B 1 92 ? 4.941 19.875 8.484 1 84.31 92 LYS B O 1
#

Organism: Micromonas commoda (strain RCC299 / NOUM17 / CCMP2709) (NCBI:txid296587)

Nearest PDB structures (foldseek):
  7ard-assembly1_S  TM=9.447E-01  e=3.036E-10  Polytomella sp. Pringsheim 198.80
  7tgh-assembly1_A2  TM=9.294E-01  e=4.200E-10  Tetrahymena thermophila
  8gzu-assembly1_A2  TM=9.329E-01  e=9.760E-10  Tetrahymena thermophila SB210
  8bed-assembly1_S  TM=9.380E-01  e=1.265E-09  Arabidopsis thaliana
  8bqs-assembly1_AZ  TM=9.179E-01  e=9.147E-10  Tetrahymena thermophila SB210

Radius of gyration: 15.74 Å; Cα contacts (8 Å, |Δi|>4): 420; chains: 2; bounding box: 35×42×34 Å